Protein AF-A7TC58-F1 (afdb_monomer_lite)

pLDDT: mean 78.24, std 14.12, range [36.81, 96.94]

InterPro domains:
  IPR008380 HAD-superfamily hydrolase, subfamily IG, 5'-nucleotidase [PF05761] (12-153)
  IPR008380 HAD-superfamily hydrolase, subfamily IG, 5'-nucleotidase [PTHR12103] (8-155)
  IPR036412 HAD-like superfamily [SSF56784] (9-175)

Organism: Nematostella vectensis (NCBI:txid45351)

Radius of gyration: 19.57 Å; chains: 1; bounding box: 51×49×50 Å

Sequence (183 aa):
NYEHTVVQDQGIFANNELSLKYINVYGFDYDYTLASYSNTLHFLIYDLAVGNLLSFFGYPKGVEGMKYNPEFAGLLLKIDAFHNIMLGSVYRGLQEVEDEEVFRIYGGTHLAITKLDPYTFLSGPRRTIHHMIDMFSYPEMCLLSNVTERSWNGPYGGGRLAGTIRRHYHQCAQTNLLQSSIS

Structure (mmCIF, N/CA/C/O backbone):
data_AF-A7TC58-F1
#
_entry.id   AF-A7TC58-F1
#
loop_
_atom_site.group_PDB
_atom_site.id
_atom_site.type_symbol
_atom_site.label_atom_id
_atom_site.label_alt_id
_atom_site.label_comp_id
_atom_site.label_asym_id
_atom_site.label_entity_id
_atom_site.label_seq_id
_atom_site.pdbx_PDB_i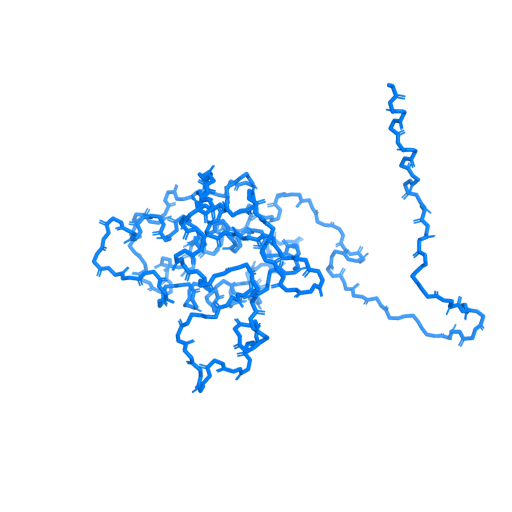ns_code
_atom_site.Cartn_x
_atom_site.Cartn_y
_atom_site.Cartn_z
_atom_site.occupancy
_atom_site.B_iso_or_equiv
_atom_site.auth_seq_id
_atom_site.auth_comp_id
_atom_site.auth_asym_id
_atom_site.auth_atom_id
_atom_site.pdbx_PDB_model_num
ATOM 1 N N . ASN A 1 1 ? -20.545 25.205 -3.325 1.00 36.81 1 ASN A N 1
ATOM 2 C CA . ASN A 1 1 ? -20.078 25.218 -1.924 1.00 36.81 1 ASN A CA 1
ATOM 3 C C . ASN A 1 1 ? -20.494 23.917 -1.270 1.00 36.81 1 ASN A C 1
ATOM 5 O O . ASN A 1 1 ? -21.558 23.860 -0.674 1.00 36.81 1 ASN A O 1
ATOM 9 N N . TYR A 1 2 ? -19.714 22.857 -1.479 1.00 44.88 2 TYR A N 1
ATOM 10 C CA . TYR A 1 2 ? -19.876 21.624 -0.717 1.00 44.88 2 TYR A CA 1
ATOM 11 C C . TYR A 1 2 ? -19.049 21.804 0.549 1.00 44.88 2 TYR A C 1
ATOM 13 O O . TYR A 1 2 ? -17.826 21.908 0.476 1.00 44.88 2 TYR A O 1
ATOM 21 N N . GLU A 1 3 ? -19.724 21.966 1.682 1.00 48.38 3 GLU A N 1
ATOM 22 C CA . GLU A 1 3 ? -19.070 21.935 2.983 1.00 48.38 3 GLU A CA 1
ATOM 23 C C . GLU A 1 3 ? -18.403 20.568 3.139 1.00 48.38 3 GLU A C 1
ATOM 25 O O . GLU A 1 3 ? -19.043 19.528 2.969 1.00 48.38 3 GLU A O 1
ATOM 30 N N . HIS A 1 4 ? -17.093 20.575 3.386 1.00 55.34 4 HIS A N 1
ATOM 31 C CA . HIS A 1 4 ? -16.350 19.362 3.682 1.00 55.34 4 HIS A CA 1
ATOM 32 C C . HIS A 1 4 ? -17.001 18.666 4.881 1.00 55.34 4 HIS A C 1
ATOM 34 O O . HIS A 1 4 ? -17.165 19.255 5.948 1.00 55.34 4 HIS A O 1
ATOM 40 N N . THR A 1 5 ? -17.376 17.408 4.664 1.00 58.06 5 THR A N 1
ATOM 41 C CA . THR A 1 5 ? -17.833 16.445 5.666 1.00 58.06 5 THR A CA 1
ATOM 42 C C . THR A 1 5 ? -17.036 16.568 6.958 1.00 58.06 5 THR A C 1
ATOM 44 O O . THR A 1 5 ? -15.808 16.481 6.946 1.00 58.06 5 THR A O 1
ATOM 47 N N . VAL A 1 6 ? -17.749 16.737 8.070 1.00 60.75 6 VAL A N 1
ATOM 48 C CA . VAL A 1 6 ? -17.196 16.667 9.422 1.00 60.75 6 VAL A CA 1
ATOM 49 C C . VAL A 1 6 ? -16.491 15.320 9.579 1.00 60.75 6 VAL A C 1
ATOM 51 O O . VAL A 1 6 ? -17.140 14.275 9.597 1.00 60.75 6 VAL A O 1
ATOM 54 N N . VAL A 1 7 ? -15.162 15.336 9.676 1.00 66.06 7 VAL A N 1
ATOM 55 C CA . VAL A 1 7 ? -14.385 14.155 10.056 1.00 66.06 7 VAL A CA 1
ATOM 56 C C . VAL A 1 7 ? -14.662 13.910 11.536 1.00 66.06 7 VAL A C 1
ATOM 58 O O . VAL A 1 7 ? -14.178 14.642 12.398 1.00 66.06 7 VAL A O 1
ATOM 61 N N . GLN A 1 8 ? -15.495 12.916 11.840 1.00 74.12 8 GLN A N 1
ATOM 62 C CA . GLN A 1 8 ? -15.614 12.412 13.203 1.00 74.12 8 GLN A CA 1
ATOM 63 C C . GLN A 1 8 ? -14.417 11.511 13.482 1.00 74.12 8 GLN A C 1
ATOM 65 O O . GLN A 1 8 ? -14.429 10.335 13.132 1.00 74.12 8 GLN A O 1
ATOM 70 N N . ASP A 1 9 ? -13.405 12.075 14.136 1.00 81.19 9 ASP A N 1
ATOM 71 C CA . ASP A 1 9 ? -12.165 11.382 14.512 1.00 81.19 9 ASP A CA 1
ATOM 72 C C . ASP A 1 9 ? -12.411 10.106 15.348 1.00 81.19 9 ASP A C 1
ATOM 74 O O . ASP A 1 9 ? -11.623 9.172 15.321 1.00 81.19 9 ASP A O 1
ATOM 78 N N . GLN A 1 10 ? -13.551 10.037 16.043 1.00 86.81 10 GLN A N 1
ATOM 79 C CA . GLN A 1 10 ? -13.975 8.901 16.875 1.00 86.81 10 GLN A CA 1
ATOM 80 C C . GLN A 1 10 ? -15.269 8.237 16.362 1.00 86.81 10 GLN A C 1
ATOM 82 O O . GLN A 1 10 ? -15.994 7.590 17.119 1.00 86.81 10 GLN A O 1
ATOM 87 N N . GLY A 1 11 ? -15.618 8.449 15.090 1.00 87.81 11 GLY A N 1
ATOM 88 C CA . GLY A 1 11 ? -16.812 7.864 14.483 1.00 87.81 11 GLY A CA 1
ATOM 89 C C . GLY A 1 11 ? -16.678 6.348 14.319 1.00 87.81 11 GLY A C 1
ATOM 90 O O . GLY A 1 11 ? -15.707 5.866 13.743 1.00 87.81 11 GLY A O 1
ATOM 91 N N . ILE A 1 12 ? -17.673 5.591 14.791 1.00 88.44 12 ILE A N 1
ATOM 92 C CA . ILE A 1 12 ? -17.780 4.146 14.546 1.00 88.44 12 ILE A CA 1
ATOM 93 C C . ILE A 1 12 ? -18.820 3.929 13.446 1.00 88.44 12 ILE A C 1
ATOM 95 O O . ILE A 1 12 ? -19.994 4.253 13.622 1.00 88.44 12 ILE A O 1
ATOM 99 N N . PHE A 1 13 ? -18.390 3.364 12.317 1.00 89.88 13 PHE A N 1
ATOM 100 C CA . PHE A 1 13 ? -19.238 3.119 11.150 1.00 89.88 13 PHE A CA 1
ATOM 101 C C . PHE A 1 13 ? -19.601 1.634 11.052 1.00 89.88 13 PHE A C 1
ATOM 103 O O . PHE A 1 13 ? -18.728 0.768 11.105 1.00 89.88 13 PHE A O 1
ATOM 110 N N . ALA A 1 14 ? -20.893 1.335 10.903 1.00 90.81 14 ALA A N 1
ATOM 111 C CA . ALA A 1 14 ? -21.400 -0.030 10.805 1.00 90.81 14 ALA A CA 1
ATOM 112 C C . ALA A 1 14 ? -21.853 -0.339 9.374 1.00 90.81 14 ALA A C 1
ATOM 114 O O . ALA A 1 14 ? -22.723 0.340 8.836 1.00 90.81 14 ALA A O 1
ATOM 115 N N . ASN A 1 15 ? -21.292 -1.396 8.783 1.00 90.50 15 ASN A N 1
ATOM 116 C CA . ASN A 1 15 ? -21.757 -1.921 7.494 1.00 90.50 15 ASN A CA 1
ATOM 117 C C . ASN A 1 15 ? -22.949 -2.876 7.660 1.00 90.50 15 ASN A C 1
ATOM 119 O O . ASN A 1 15 ? -23.834 -2.911 6.814 1.00 90.50 15 ASN A O 1
ATOM 123 N N . ASN A 1 16 ? -22.967 -3.643 8.754 1.00 92.88 16 ASN A N 1
ATOM 124 C CA . ASN A 1 16 ? -24.014 -4.603 9.104 1.00 92.88 16 ASN A CA 1
ATOM 125 C C . ASN A 1 16 ? -24.482 -4.357 10.544 1.00 92.88 16 ASN A C 1
ATOM 127 O O . ASN A 1 16 ? -23.735 -3.805 11.355 1.00 92.88 16 ASN A O 1
ATOM 131 N N . GLU A 1 17 ? -25.691 -4.809 10.880 1.00 93.56 17 GLU A N 1
ATOM 132 C CA . GLU A 1 17 ? -26.180 -4.785 12.260 1.00 93.56 17 GLU A CA 1
ATOM 133 C C . GLU A 1 17 ? -25.361 -5.747 13.136 1.00 93.56 17 GLU A C 1
ATOM 135 O O . GLU A 1 17 ? -25.230 -6.934 12.832 1.00 93.56 17 GLU A O 1
ATOM 140 N N . LEU A 1 18 ? -24.807 -5.231 14.236 1.00 91.75 18 LEU A N 1
ATOM 141 C CA . LEU A 1 18 ? -24.025 -5.999 15.202 1.00 91.75 18 LEU A CA 1
ATOM 142 C C . LEU A 1 18 ? -24.365 -5.543 16.622 1.00 91.75 18 LEU A C 1
ATOM 144 O O . LEU A 1 18 ? -24.251 -4.364 16.951 1.00 91.75 18 LEU A O 1
ATOM 148 N N . SER A 1 19 ? -24.734 -6.485 17.492 1.00 95.00 19 SER A N 1
ATOM 149 C CA . SER A 1 19 ? -24.993 -6.199 18.905 1.00 95.00 19 SER A CA 1
ATOM 150 C C . SER A 1 19 ? -23.823 -6.649 19.778 1.00 95.00 19 SER A C 1
ATOM 152 O O . SER A 1 19 ? -23.653 -7.840 20.044 1.00 95.00 19 SER A O 1
ATOM 154 N N . LEU A 1 20 ? -23.050 -5.682 20.287 1.00 94.94 20 LEU A N 1
ATOM 155 C CA . LEU A 1 20 ? -21.905 -5.938 21.177 1.00 94.94 20 LEU A CA 1
ATOM 156 C C . LEU A 1 20 ? -22.302 -6.622 22.497 1.00 94.94 20 LEU A C 1
ATOM 158 O O . LEU A 1 20 ? -21.469 -7.249 23.142 1.00 94.94 20 LEU A O 1
ATOM 162 N N . LYS A 1 21 ? -23.587 -6.561 22.881 1.00 96.75 21 LYS A N 1
ATOM 163 C CA . LYS A 1 21 ? -24.131 -7.226 24.076 1.00 96.75 21 LYS A CA 1
ATOM 164 C C . LYS A 1 21 ? -23.848 -8.732 24.097 1.00 96.75 21 LYS A C 1
ATOM 166 O O . LYS A 1 21 ? -23.700 -9.302 25.174 1.00 96.75 21 LYS A O 1
ATOM 171 N N . TYR A 1 22 ? -23.815 -9.372 22.928 1.00 96.38 22 TYR A N 1
ATOM 172 C CA . TYR A 1 22 ? -23.636 -10.820 22.801 1.00 96.38 22 TYR A CA 1
ATOM 173 C C . TYR A 1 22 ? -22.185 -11.226 22.495 1.00 96.38 22 TYR A C 1
ATOM 175 O O . TYR A 1 22 ? -21.932 -12.391 22.205 1.00 96.38 22 TYR A O 1
ATOM 183 N N . ILE A 1 23 ? -21.232 -10.287 22.556 1.00 95.75 23 ILE A N 1
ATOM 184 C CA . ILE A 1 23 ? -19.812 -10.543 22.294 1.00 95.75 23 ILE A CA 1
ATOM 185 C C . ILE A 1 23 ? -19.052 -10.594 23.621 1.00 95.75 23 ILE A C 1
ATOM 187 O O . ILE A 1 23 ? -18.963 -9.601 24.342 1.00 95.75 23 ILE A O 1
ATOM 191 N N . ASN A 1 24 ? -18.487 -11.760 23.941 1.00 96.88 24 ASN A N 1
ATOM 192 C CA . ASN A 1 24 ? -17.738 -11.983 25.183 1.00 96.88 24 ASN A CA 1
ATOM 193 C C . ASN A 1 24 ? -16.217 -11.891 25.019 1.00 96.88 24 ASN A C 1
ATOM 195 O O . ASN A 1 24 ? -15.512 -11.715 26.009 1.00 96.88 24 ASN A O 1
ATOM 199 N N . VAL A 1 25 ? -15.710 -12.039 23.796 1.00 96.94 25 VAL A N 1
ATOM 200 C CA . VAL A 1 25 ? -14.275 -12.074 23.503 1.00 96.94 25 VAL A CA 1
ATOM 201 C C . VAL A 1 25 ? -13.985 -11.128 22.348 1.00 96.94 25 VAL A C 1
ATOM 203 O O . VAL A 1 25 ? -14.659 -11.181 21.322 1.00 96.94 25 VAL A O 1
ATOM 206 N N . TYR A 1 26 ? -12.963 -10.294 22.526 1.00 95.19 26 TYR A N 1
ATOM 207 C CA . TYR A 1 26 ? -12.483 -9.345 21.529 1.00 95.19 26 TYR A CA 1
ATOM 208 C C . TYR A 1 26 ? -11.057 -9.733 21.148 1.00 95.19 26 TYR A C 1
ATOM 210 O O . TYR A 1 26 ? -10.161 -9.721 21.991 1.00 95.19 26 TYR A O 1
ATOM 218 N N . GLY A 1 27 ? -10.868 -10.129 19.892 1.00 95.31 27 GLY A N 1
ATOM 219 C CA . GLY A 1 27 ? -9.548 -10.336 19.308 1.00 95.31 27 GLY A CA 1
ATOM 220 C C . GLY A 1 27 ? -9.117 -9.076 18.570 1.00 95.31 27 GLY A C 1
ATOM 221 O O . GLY A 1 27 ? -9.909 -8.520 17.811 1.00 95.31 27 GLY A O 1
ATOM 222 N N . PHE A 1 28 ? -7.878 -8.650 18.787 1.00 92.56 28 PHE A N 1
ATOM 223 C CA . PHE A 1 28 ? -7.267 -7.539 18.067 1.00 92.56 28 PHE A CA 1
ATOM 224 C C . PHE A 1 28 ? -6.052 -8.056 17.310 1.00 92.56 28 PHE A C 1
ATOM 226 O O . PHE A 1 28 ? -5.270 -8.834 17.861 1.00 92.56 28 PHE A O 1
ATOM 233 N N . ASP A 1 29 ? -5.899 -7.614 16.065 1.00 91.19 29 ASP A N 1
ATOM 234 C CA . ASP A 1 29 ? -4.601 -7.679 15.405 1.00 91.19 29 ASP A CA 1
ATOM 235 C C . ASP A 1 29 ? -3.621 -6.728 16.115 1.00 91.19 29 ASP A C 1
ATOM 237 O O . ASP A 1 29 ? -4.038 -5.809 16.827 1.00 91.19 29 ASP A O 1
ATOM 241 N N . TYR A 1 30 ? -2.320 -6.953 15.966 1.00 88.38 30 TYR A N 1
ATOM 242 C CA . TYR A 1 30 ? -1.314 -6.123 16.619 1.00 88.38 30 TYR A CA 1
ATOM 243 C C . TYR A 1 30 ? -0.918 -4.938 15.735 1.00 88.38 30 TYR A C 1
ATOM 245 O O . TYR A 1 30 ? -1.166 -3.784 16.099 1.00 88.38 30 TYR A O 1
ATOM 253 N N . ASP A 1 31 ? -0.358 -5.218 14.559 1.00 85.62 31 ASP A N 1
ATOM 254 C CA . ASP A 1 31 ? 0.209 -4.214 13.661 1.00 85.62 31 ASP A CA 1
ATOM 255 C C . ASP A 1 31 ? -0.885 -3.338 13.039 1.00 85.62 31 ASP A C 1
ATOM 257 O O . ASP A 1 31 ? -1.881 -3.831 12.518 1.00 85.62 31 ASP A O 1
ATOM 261 N N . TYR A 1 32 ? -0.724 -2.016 13.116 1.00 84.19 32 TYR A N 1
ATOM 262 C CA . TYR A 1 32 ? -1.687 -1.013 12.635 1.00 84.19 32 TYR A CA 1
ATOM 263 C C . TYR A 1 32 ? -3.111 -1.105 13.220 1.00 84.19 32 TYR A C 1
ATOM 265 O O . TYR A 1 32 ? -3.986 -0.348 12.805 1.00 84.19 32 TYR A O 1
ATOM 273 N N . THR A 1 33 ? -3.337 -1.966 14.219 1.00 88.69 33 THR A N 1
ATOM 274 C CA . THR A 1 33 ? -4.579 -2.027 15.008 1.00 88.69 33 THR A CA 1
ATOM 275 C C . THR A 1 33 ? -4.330 -1.582 16.448 1.00 88.69 33 THR A C 1
ATOM 277 O O . THR A 1 33 ? -4.949 -0.625 16.907 1.00 88.69 33 THR A O 1
ATOM 280 N N . LEU A 1 34 ? -3.403 -2.228 17.164 1.00 90.56 34 LEU A N 1
ATOM 281 C CA . LEU A 1 34 ? -2.982 -1.803 18.505 1.00 90.56 34 LEU A CA 1
ATOM 282 C C . LEU A 1 34 ? -1.708 -0.955 18.453 1.00 90.56 34 LEU A C 1
ATOM 284 O O . LEU A 1 34 ? -1.604 0.060 19.141 1.00 90.56 34 LEU A O 1
ATOM 288 N N . ALA A 1 35 ? -0.746 -1.359 17.624 1.00 88.50 35 ALA A N 1
ATOM 289 C CA . ALA A 1 35 ? 0.501 -0.644 17.406 1.00 88.50 35 ALA A CA 1
ATOM 290 C C . ALA A 1 35 ? 0.383 0.245 16.163 1.00 88.50 35 ALA A C 1
ATOM 292 O O . ALA A 1 35 ? 0.337 -0.239 15.035 1.00 88.50 35 ALA A O 1
ATOM 293 N N . SER A 1 36 ? 0.340 1.561 16.367 1.00 86.75 36 SER A N 1
ATOM 294 C CA . SER A 1 36 ? 0.401 2.529 15.269 1.00 86.75 36 SER A CA 1
ATOM 295 C C . SER A 1 36 ? 1.849 2.896 14.970 1.00 86.75 36 SER A C 1
ATOM 297 O O . SER A 1 36 ? 2.585 3.318 15.862 1.00 86.75 36 SER A O 1
ATOM 299 N N . TYR A 1 37 ? 2.247 2.774 13.707 1.00 86.88 37 TYR A N 1
ATOM 300 C CA . TYR A 1 37 ? 3.591 3.115 13.254 1.00 86.88 37 TYR A CA 1
ATOM 301 C C . TYR A 1 37 ? 3.622 4.482 12.579 1.00 86.88 37 TYR A C 1
ATOM 303 O O . TYR A 1 37 ? 2.696 4.869 11.867 1.00 86.88 37 TYR A O 1
ATOM 311 N N . SER A 1 38 ? 4.718 5.213 12.765 1.00 88.75 38 SER A N 1
ATOM 312 C CA . SER A 1 38 ? 4.978 6.435 12.009 1.00 88.75 38 SER A CA 1
ATOM 313 C C . SER A 1 38 ? 5.339 6.121 10.557 1.00 88.75 38 SER A C 1
ATOM 315 O O . SER A 1 38 ? 5.869 5.057 10.235 1.00 88.75 38 SER A O 1
ATOM 317 N N . ASN A 1 39 ? 5.167 7.113 9.680 1.00 84.88 39 ASN A N 1
ATOM 318 C CA . ASN A 1 39 ? 5.530 7.013 8.261 1.00 84.88 39 ASN A CA 1
ATOM 319 C C . ASN A 1 39 ? 7.002 6.625 8.023 1.00 84.88 39 ASN A C 1
ATOM 321 O O . ASN A 1 39 ? 7.336 6.110 6.961 1.00 84.88 39 ASN A O 1
ATOM 325 N N . THR A 1 40 ? 7.885 6.840 9.004 1.00 89.56 40 THR A N 1
ATOM 326 C CA . THR A 1 40 ? 9.298 6.434 8.956 1.00 89.56 40 THR A CA 1
ATOM 327 C C . THR A 1 40 ? 9.487 4.924 8.826 1.00 89.56 40 THR A C 1
ATOM 329 O O . THR A 1 40 ? 10.485 4.499 8.246 1.00 89.56 40 THR A O 1
ATOM 332 N N . LEU A 1 41 ? 8.534 4.111 9.299 1.00 89.00 41 LEU A N 1
ATOM 333 C CA . LEU A 1 41 ? 8.602 2.658 9.161 1.00 89.00 41 LEU A CA 1
ATOM 334 C C . LEU A 1 41 ? 8.638 2.237 7.686 1.00 89.00 41 LEU A C 1
ATOM 336 O O . LEU A 1 41 ? 9.414 1.363 7.311 1.00 89.00 41 LEU A O 1
ATOM 340 N N . HIS A 1 42 ? 7.862 2.899 6.827 1.00 89.56 42 HIS A N 1
ATOM 341 C CA . HIS A 1 42 ? 7.844 2.603 5.395 1.00 89.56 42 HIS A CA 1
ATOM 342 C C . HIS A 1 42 ? 9.215 2.833 4.740 1.00 89.56 42 HIS A C 1
ATOM 344 O O . HIS A 1 42 ? 9.650 2.018 3.927 1.00 89.56 42 HIS A O 1
ATOM 350 N N . PHE A 1 43 ? 9.931 3.890 5.142 1.00 91.50 43 PHE A N 1
ATOM 351 C CA . PHE A 1 43 ? 11.300 4.150 4.681 1.00 91.50 43 PHE A CA 1
ATOM 352 C C . PHE A 1 43 ? 12.273 3.068 5.160 1.00 91.50 43 PHE A C 1
ATOM 354 O O . PHE A 1 43 ? 13.065 2.567 4.366 1.00 91.50 43 PHE A O 1
ATOM 361 N N . LEU A 1 44 ? 12.178 2.668 6.432 1.00 90.31 44 LEU A N 1
ATOM 362 C CA . LEU A 1 44 ? 13.020 1.615 7.000 1.00 90.31 44 LEU A CA 1
ATOM 363 C C . LEU A 1 44 ? 12.814 0.276 6.280 1.00 90.31 44 LEU A C 1
ATOM 365 O O . LEU A 1 44 ? 13.786 -0.355 5.870 1.00 90.31 44 LEU A O 1
ATOM 369 N N . ILE A 1 45 ? 11.559 -0.147 6.095 1.00 89.25 45 ILE A N 1
ATOM 370 C CA . ILE A 1 45 ? 11.238 -1.395 5.390 1.00 89.25 45 ILE A CA 1
ATOM 371 C C . ILE A 1 45 ? 11.804 -1.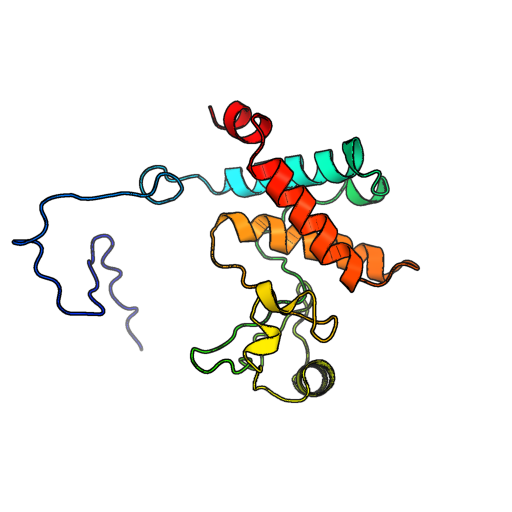362 3.968 1.00 89.25 45 ILE A C 1
ATOM 373 O O . ILE A 1 45 ? 12.394 -2.343 3.515 1.00 89.25 45 ILE A O 1
ATOM 377 N N . TYR A 1 46 ? 11.652 -0.232 3.275 1.00 90.44 46 TYR A N 1
ATOM 378 C CA . TYR A 1 46 ? 12.177 -0.061 1.927 1.00 90.44 46 TYR A CA 1
ATOM 379 C C . TYR A 1 46 ? 13.701 -0.222 1.871 1.00 90.44 46 TYR A C 1
ATOM 381 O O . TYR A 1 46 ? 14.209 -0.999 1.061 1.00 90.44 46 TYR A O 1
ATOM 389 N N . ASP A 1 47 ? 14.431 0.487 2.735 1.00 90.75 47 ASP A N 1
ATOM 390 C CA . ASP A 1 47 ? 15.896 0.459 2.761 1.00 90.75 47 ASP A CA 1
ATOM 391 C C . ASP A 1 47 ? 16.419 -0.943 3.126 1.00 90.75 47 ASP A C 1
ATOM 393 O O . ASP A 1 47 ? 17.345 -1.448 2.483 1.00 90.75 47 ASP A O 1
ATOM 397 N N . LEU A 1 48 ? 15.778 -1.624 4.086 1.00 89.44 48 LEU A N 1
ATOM 398 C CA . LEU A 1 48 ? 16.089 -3.016 4.428 1.00 89.44 48 LEU A CA 1
ATOM 399 C C . LEU A 1 48 ? 15.827 -3.966 3.253 1.00 89.44 48 LEU A C 1
ATOM 401 O O . LEU A 1 48 ? 16.646 -4.842 2.967 1.00 89.44 48 LEU A O 1
ATOM 405 N N . ALA A 1 49 ? 14.714 -3.786 2.538 1.00 88.44 49 ALA A N 1
ATOM 406 C CA . ALA A 1 49 ? 14.395 -4.595 1.370 1.00 88.44 49 ALA A CA 1
ATOM 407 C C . ALA A 1 49 ? 15.424 -4.399 0.244 1.00 88.44 49 ALA A C 1
ATOM 409 O O . ALA A 1 49 ? 15.896 -5.384 -0.325 1.00 88.44 49 ALA A O 1
ATOM 410 N N . VAL A 1 50 ? 15.839 -3.157 -0.038 1.00 88.94 50 VAL A N 1
ATOM 411 C CA . VAL A 1 50 ? 16.925 -2.858 -0.991 1.00 88.94 50 VAL A CA 1
ATOM 412 C C . VAL A 1 50 ? 18.231 -3.531 -0.563 1.00 88.94 50 VAL A C 1
ATOM 414 O O . VAL A 1 50 ? 18.860 -4.219 -1.372 1.00 88.94 50 VAL A O 1
ATOM 417 N N . GLY A 1 51 ? 18.616 -3.395 0.710 1.00 88.06 51 GLY A N 1
ATOM 418 C CA . GLY A 1 51 ? 19.819 -4.022 1.260 1.00 88.06 51 GLY A CA 1
ATOM 419 C C . GLY A 1 51 ? 19.816 -5.545 1.109 1.00 88.06 51 GLY A C 1
ATOM 420 O O . GLY A 1 51 ? 20.829 -6.137 0.724 1.00 88.06 51 GLY A O 1
ATOM 421 N N . ASN A 1 52 ? 18.662 -6.181 1.318 1.00 85.81 52 ASN A N 1
ATOM 422 C CA . ASN A 1 52 ? 18.516 -7.625 1.174 1.00 85.81 52 ASN A CA 1
ATOM 423 C C . ASN A 1 52 ? 18.529 -8.080 -0.293 1.00 85.81 52 ASN A C 1
ATOM 425 O O . ASN A 1 52 ? 19.154 -9.099 -0.597 1.00 85.81 52 ASN A O 1
ATOM 429 N N . LEU A 1 53 ? 17.925 -7.319 -1.217 1.00 83.69 53 LEU A N 1
ATOM 430 C CA . LEU A 1 53 ? 18.025 -7.585 -2.661 1.00 83.69 53 LEU A CA 1
ATOM 431 C C . LEU A 1 53 ? 19.484 -7.611 -3.141 1.00 83.69 53 LEU A C 1
ATOM 433 O O . LEU A 1 53 ? 19.857 -8.485 -3.927 1.00 83.69 53 LEU A O 1
ATOM 437 N N . LEU A 1 54 ? 20.312 -6.689 -2.648 1.00 85.44 54 LEU A N 1
ATOM 438 C CA . LEU A 1 54 ? 21.739 -6.631 -2.973 1.00 85.44 54 LEU A CA 1
ATOM 439 C C . LEU A 1 54 ? 22.525 -7.768 -2.307 1.00 85.44 54 LEU A C 1
ATOM 441 O O . LEU A 1 54 ? 23.271 -8.477 -2.980 1.00 85.44 54 LEU A O 1
ATOM 445 N N . SER A 1 55 ? 22.343 -7.949 -0.997 1.00 84.44 55 SER A N 1
ATOM 446 C CA . SER A 1 55 ? 23.203 -8.815 -0.179 1.00 84.44 55 SER A CA 1
ATOM 447 C C . SER A 1 55 ? 22.915 -10.303 -0.363 1.00 84.44 55 SER A C 1
ATOM 449 O O . SER A 1 55 ? 23.846 -11.103 -0.422 1.00 84.44 55 SER A O 1
ATOM 451 N N . PHE A 1 56 ? 21.639 -10.687 -0.465 1.00 81.69 56 PHE A N 1
ATOM 452 C CA . PHE A 1 56 ? 21.233 -12.097 -0.498 1.00 81.69 56 PHE A CA 1
ATOM 453 C C . PHE A 1 56 ? 20.843 -12.584 -1.891 1.00 81.69 56 PHE A C 1
ATOM 455 O O . PHE A 1 56 ? 20.953 -13.775 -2.176 1.00 81.69 56 PHE A O 1
ATOM 462 N N . PHE A 1 57 ? 20.395 -11.680 -2.765 1.00 78.50 57 PHE A N 1
ATOM 463 C CA . PHE A 1 57 ? 19.812 -12.054 -4.055 1.00 78.50 57 PHE A CA 1
ATOM 464 C C . PHE A 1 57 ? 20.616 -11.573 -5.266 1.00 78.50 57 PHE A C 1
ATOM 466 O O . PHE A 1 57 ? 20.216 -11.835 -6.399 1.00 78.50 57 PHE A O 1
ATOM 473 N N . GLY A 1 58 ? 21.753 -10.905 -5.042 1.00 79.44 58 GLY A N 1
ATOM 474 C CA . GLY A 1 58 ? 22.706 -10.547 -6.093 1.00 79.44 58 GLY A CA 1
ATOM 475 C C . GLY A 1 58 ? 22.164 -9.554 -7.121 1.00 79.44 58 GLY A C 1
ATOM 476 O O . GLY A 1 58 ? 22.616 -9.557 -8.268 1.00 79.44 58 GLY A O 1
ATOM 477 N N . TYR A 1 59 ? 21.185 -8.721 -6.745 1.00 80.25 59 TYR A N 1
ATOM 478 C CA . TYR A 1 59 ? 20.694 -7.668 -7.634 1.00 80.25 59 TYR A CA 1
ATOM 479 C C . TYR A 1 59 ? 21.831 -6.678 -7.964 1.00 80.25 59 TYR A C 1
ATOM 481 O O . TYR A 1 59 ? 22.718 -6.457 -7.136 1.00 80.25 59 TYR A O 1
ATOM 489 N N . PRO A 1 60 ? 21.843 -6.064 -9.164 1.00 80.75 60 PRO A N 1
ATOM 490 C CA . PRO A 1 60 ? 22.901 -5.135 -9.551 1.00 80.75 60 PRO A CA 1
ATOM 491 C C . PRO A 1 60 ? 23.025 -3.953 -8.583 1.00 80.75 60 PRO A C 1
ATOM 493 O O . PRO A 1 60 ? 22.016 -3.411 -8.133 1.00 80.75 60 PRO A O 1
ATOM 496 N N . LYS A 1 61 ? 24.253 -3.453 -8.375 1.00 76.06 61 LYS A N 1
ATOM 497 C CA . LYS A 1 61 ? 24.520 -2.259 -7.544 1.00 76.06 61 LYS A CA 1
ATOM 498 C C . LYS A 1 61 ? 23.714 -1.018 -7.945 1.00 76.06 61 LYS A C 1
ATOM 500 O O . LYS A 1 61 ? 23.491 -0.143 -7.123 1.00 76.06 61 LYS A O 1
ATOM 505 N N . GLY A 1 62 ? 23.210 -0.954 -9.180 1.00 75.31 62 GLY A N 1
ATOM 506 C CA . GLY A 1 62 ? 22.304 0.111 -9.624 1.00 75.31 62 GLY A CA 1
ATOM 507 C C . GLY A 1 62 ? 21.010 0.251 -8.799 1.00 75.31 62 GLY A C 1
ATOM 508 O O . GLY A 1 62 ? 20.335 1.272 -8.925 1.00 75.31 62 GLY A O 1
ATOM 509 N N . VAL A 1 63 ? 20.672 -0.739 -7.962 1.00 78.75 63 VAL A N 1
ATOM 510 C CA . VAL A 1 63 ? 19.531 -0.725 -7.028 1.00 78.75 63 VAL A CA 1
ATOM 511 C C . VAL A 1 63 ? 19.855 -0.004 -5.706 1.00 78.75 63 VAL A C 1
ATOM 513 O O . VAL A 1 63 ? 18.952 0.538 -5.082 1.00 78.75 63 VAL A O 1
ATOM 516 N N . GLU A 1 64 ? 21.129 0.099 -5.314 1.00 80.94 64 GLU A N 1
ATOM 517 C CA . GLU A 1 64 ? 21.587 0.668 -4.028 1.00 80.94 64 GLU A CA 1
ATOM 518 C C . GLU A 1 64 ? 21.199 2.142 -3.825 1.00 80.94 64 GLU A C 1
ATOM 520 O O . GLU A 1 64 ? 20.946 2.581 -2.708 1.00 80.94 64 GLU A O 1
ATOM 525 N N . GLY A 1 65 ? 21.092 2.910 -4.912 1.00 82.44 65 GLY A N 1
ATOM 526 C CA . GLY A 1 65 ? 20.690 4.320 -4.872 1.00 82.44 65 GLY A CA 1
ATOM 527 C C . GLY A 1 65 ? 19.178 4.559 -4.892 1.00 82.44 65 GLY A C 1
ATOM 528 O O . GLY A 1 65 ? 18.751 5.707 -4.999 1.00 82.44 65 GLY A O 1
ATOM 529 N N . MET A 1 66 ? 18.353 3.509 -4.875 1.00 86.38 66 MET A N 1
ATOM 530 C CA . MET A 1 66 ? 16.902 3.672 -4.835 1.00 86.38 66 MET A CA 1
ATOM 531 C C . MET A 1 66 ? 16.447 4.234 -3.493 1.00 86.38 66 MET A C 1
ATOM 533 O O . MET A 1 66 ? 16.972 3.870 -2.444 1.00 86.38 66 MET A O 1
ATOM 537 N N . LYS A 1 67 ? 15.426 5.088 -3.534 1.00 88.56 67 LYS A N 1
ATOM 538 C CA . LYS A 1 67 ? 14.798 5.647 -2.341 1.00 88.56 67 LYS A CA 1
ATOM 539 C C . LYS A 1 67 ? 13.303 5.420 -2.382 1.00 88.56 67 LYS A C 1
ATOM 541 O O . LYS A 1 67 ? 12.697 5.457 -3.454 1.00 88.56 67 LYS A O 1
ATOM 546 N N . TYR A 1 68 ? 12.739 5.194 -1.202 1.00 89.06 68 TYR A N 1
ATOM 547 C CA . TYR A 1 68 ? 11.301 5.174 -1.036 1.00 89.06 68 TYR A CA 1
ATOM 548 C C . TYR A 1 68 ? 10.737 6.550 -1.386 1.00 89.06 68 TYR A C 1
ATOM 550 O O . TYR A 1 68 ? 11.162 7.561 -0.825 1.00 89.06 68 TYR A O 1
ATOM 558 N N . ASN A 1 69 ? 9.785 6.574 -2.313 1.00 87.19 69 ASN A N 1
ATOM 559 C CA . ASN A 1 69 ? 8.990 7.750 -2.615 1.00 87.19 69 ASN A CA 1
ATOM 560 C C . ASN A 1 69 ? 7.511 7.370 -2.439 1.00 87.19 69 ASN A C 1
ATOM 562 O O . ASN A 1 69 ? 7.019 6.566 -3.232 1.00 87.19 69 ASN A O 1
ATOM 566 N N . PRO A 1 70 ? 6.808 7.920 -1.432 1.00 83.50 70 PRO A N 1
ATOM 567 C CA . PRO A 1 70 ? 5.407 7.587 -1.174 1.00 83.50 70 PRO A CA 1
ATOM 568 C C . PRO A 1 70 ? 4.467 7.997 -2.317 1.00 83.50 70 PRO A C 1
ATOM 570 O O . PRO A 1 70 ? 3.400 7.409 -2.455 1.00 83.50 70 PRO A O 1
ATOM 573 N N . GLU A 1 71 ? 4.879 8.945 -3.162 1.00 78.12 71 GLU A N 1
ATOM 574 C CA . GLU A 1 71 ? 4.112 9.378 -4.334 1.00 78.12 71 GLU A CA 1
ATOM 575 C C . GLU A 1 71 ? 4.320 8.452 -5.542 1.00 78.12 71 GLU A C 1
ATOM 577 O O . GLU A 1 71 ? 3.564 8.509 -6.506 1.00 78.12 71 GLU A O 1
ATOM 582 N N . PHE A 1 72 ? 5.356 7.604 -5.521 1.00 72.25 72 PHE A N 1
ATOM 583 C CA . PHE A 1 72 ? 5.753 6.774 -6.655 1.00 72.25 72 PHE A CA 1
ATOM 584 C C . PHE A 1 72 ? 5.286 5.332 -6.491 1.00 72.25 72 PHE A C 1
ATOM 586 O O . PHE A 1 72 ? 5.751 4.607 -5.607 1.00 72.25 72 PHE A O 1
ATOM 593 N N . ALA A 1 73 ? 4.447 4.875 -7.415 1.00 63.88 73 ALA A N 1
ATOM 594 C CA . ALA A 1 73 ? 4.016 3.489 -7.477 1.00 63.88 73 ALA A CA 1
ATOM 595 C C . ALA A 1 73 ? 3.889 3.014 -8.930 1.00 63.88 73 ALA A C 1
ATOM 597 O O . ALA A 1 73 ? 3.773 3.819 -9.833 1.00 63.88 73 ALA A O 1
ATOM 598 N N . GLY A 1 74 ? 4.006 1.714 -9.176 1.00 69.62 74 GLY A N 1
ATOM 599 C CA . GLY A 1 74 ? 4.408 1.143 -10.471 1.00 69.62 74 GLY A CA 1
ATOM 600 C C . GLY A 1 74 ? 3.264 1.010 -11.437 1.00 69.62 74 GLY A C 1
ATOM 601 O O . GLY A 1 74 ? 2.508 1.954 -11.590 1.00 69.62 74 GLY A O 1
ATOM 602 N N . LEU A 1 75 ? 3.135 -0.152 -12.095 1.00 73.81 75 LEU A N 1
ATOM 603 C CA . LEU A 1 75 ? 1.893 -0.460 -12.802 1.00 73.81 75 LEU A CA 1
ATOM 604 C C . LEU A 1 75 ? 0.792 -0.762 -11.777 1.00 73.81 75 LEU A C 1
ATOM 606 O O . LEU A 1 75 ? 0.614 -1.919 -11.393 1.00 73.81 75 LEU A O 1
ATOM 610 N N . LEU A 1 76 ? 0.112 0.276 -11.301 1.00 82.00 76 LEU A N 1
ATOM 611 C CA . LEU A 1 76 ? -1.021 0.168 -10.388 1.00 82.00 76 LEU A CA 1
ATOM 612 C C . LEU A 1 76 ? -2.309 0.510 -11.113 1.00 82.00 76 LEU A C 1
ATOM 614 O O . LEU A 1 76 ? -2.322 1.327 -12.024 1.00 82.00 76 LEU A O 1
ATOM 618 N N . LEU A 1 77 ? -3.395 -0.110 -10.675 1.00 87.81 77 LEU A N 1
ATOM 619 C CA . LEU A 1 77 ? -4.741 0.213 -11.112 1.00 87.81 77 LEU A CA 1
ATOM 620 C C . LEU A 1 77 ? -5.689 0.113 -9.923 1.00 87.81 77 LEU A C 1
ATOM 622 O O . LEU A 1 77 ? -5.501 -0.738 -9.049 1.00 87.81 77 LEU A O 1
ATOM 626 N N . LYS A 1 78 ? -6.725 0.949 -9.898 1.00 89.31 78 LYS A N 1
ATOM 627 C CA . LYS A 1 78 ? -7.844 0.751 -8.977 1.00 89.31 78 LYS A CA 1
ATOM 628 C C . LYS A 1 78 ? -8.897 -0.113 -9.652 1.00 89.31 78 LYS A C 1
ATOM 630 O O . LYS A 1 78 ? -9.197 0.058 -10.835 1.00 89.31 78 LYS A O 1
ATOM 635 N N . ILE A 1 79 ? -9.453 -1.035 -8.878 1.00 90.38 79 ILE A N 1
ATOM 636 C CA . ILE A 1 79 ? -10.576 -1.872 -9.289 1.00 90.38 79 ILE A CA 1
ATOM 637 C C . ILE A 1 79 ? -11.787 -1.548 -8.423 1.00 90.38 79 ILE A C 1
ATOM 639 O O . ILE A 1 79 ? -11.644 -1.262 -7.233 1.00 90.38 79 ILE A O 1
ATOM 643 N N . ASP A 1 80 ? -12.971 -1.574 -9.022 1.00 89.50 80 ASP A N 1
ATOM 644 C CA . ASP A 1 80 ? -14.222 -1.476 -8.279 1.00 89.50 80 ASP A CA 1
ATOM 645 C C . ASP A 1 80 ? -14.618 -2.826 -7.644 1.00 89.50 80 ASP A C 1
ATOM 647 O O . ASP A 1 80 ? -13.974 -3.862 -7.842 1.00 89.50 80 ASP A O 1
ATOM 651 N N . ALA A 1 81 ? -15.719 -2.822 -6.888 1.00 88.12 81 ALA A N 1
ATOM 652 C CA . ALA A 1 81 ? -16.266 -4.023 -6.252 1.00 88.12 81 ALA A CA 1
ATOM 653 C C . ALA A 1 81 ? -16.765 -5.093 -7.250 1.00 88.12 81 ALA A C 1
ATOM 655 O O . ALA A 1 81 ? -17.040 -6.222 -6.849 1.00 88.12 81 ALA A O 1
ATOM 656 N N . PHE A 1 82 ? -16.882 -4.758 -8.538 1.00 89.50 82 PHE A N 1
ATOM 657 C CA . PHE A 1 82 ? -17.299 -5.647 -9.624 1.00 89.50 82 PHE A CA 1
ATOM 658 C C . PHE A 1 82 ? -16.121 -6.078 -10.515 1.00 89.50 82 PHE A C 1
ATOM 660 O O . PHE A 1 82 ? -16.336 -6.663 -11.579 1.00 89.50 82 PHE A O 1
ATOM 667 N N . HIS A 1 83 ? -14.883 -5.827 -10.072 1.00 89.12 83 HIS A N 1
ATOM 668 C CA . HIS A 1 83 ? -13.638 -6.141 -10.775 1.00 89.12 83 HIS A CA 1
ATOM 669 C C . HIS A 1 83 ? -13.435 -5.376 -12.090 1.00 89.12 83 HIS A C 1
ATOM 671 O O . HIS A 1 83 ? -12.731 -5.853 -12.983 1.00 89.12 83 HIS A O 1
ATOM 677 N N . ASN A 1 84 ? -14.022 -4.190 -12.229 1.00 92.06 84 ASN A N 1
ATOM 678 C CA . ASN A 1 84 ? -13.721 -3.307 -13.347 1.00 92.06 84 ASN A CA 1
ATOM 679 C C . ASN A 1 84 ? -12.561 -2.382 -12.996 1.00 92.06 84 ASN A C 1
ATOM 681 O O . ASN A 1 84 ? -12.529 -1.784 -11.921 1.00 92.06 84 ASN A O 1
ATOM 685 N N . ILE A 1 85 ? -11.629 -2.236 -13.933 1.00 92.38 85 ILE A N 1
ATOM 686 C CA . ILE A 1 85 ? -10.589 -1.214 -13.896 1.00 92.38 85 ILE A CA 1
ATOM 687 C C . ILE A 1 85 ? -11.262 0.156 -13.944 1.00 92.38 85 ILE A C 1
ATOM 689 O O . ILE A 1 85 ? -12.030 0.448 -14.863 1.00 92.38 85 ILE A O 1
ATOM 693 N N . MET A 1 86 ? -10.941 1.003 -12.973 1.00 93.12 86 MET A N 1
ATOM 694 C CA . MET A 1 86 ? -11.320 2.408 -12.995 1.00 93.12 86 MET A CA 1
ATOM 695 C C . MET A 1 86 ? -10.385 3.149 -13.957 1.00 93.12 86 MET A C 1
ATOM 697 O O . MET A 1 86 ? -9.188 3.278 -13.695 1.00 93.12 86 MET A O 1
ATOM 701 N N . LEU A 1 87 ? -10.918 3.596 -15.092 1.00 90.44 87 LEU A N 1
ATOM 702 C CA . LEU A 1 87 ? -10.171 4.379 -16.083 1.00 90.44 87 LEU A CA 1
ATOM 703 C C . LEU A 1 87 ? -9.635 5.682 -15.466 1.00 90.44 87 LEU A C 1
ATOM 705 O O . LEU A 1 87 ? -10.206 6.190 -14.497 1.00 90.44 87 LEU A O 1
ATOM 709 N N . GLY A 1 88 ? -8.488 6.152 -15.956 1.00 88.25 88 GLY A N 1
ATOM 710 C CA . GLY A 1 88 ? -7.722 7.253 -15.348 1.00 88.25 88 GLY A CA 1
ATOM 711 C C . GLY A 1 88 ? -7.099 6.957 -13.972 1.00 88.25 88 GLY A C 1
ATOM 712 O O . GLY A 1 88 ? -6.535 7.836 -13.329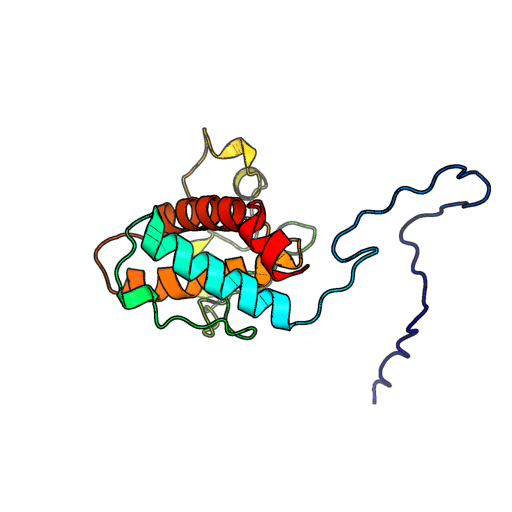 1.00 88.25 88 GLY A O 1
ATOM 713 N N . SER A 1 89 ? -7.200 5.718 -13.471 1.00 88.50 89 SER A N 1
ATOM 714 C CA . SER A 1 89 ? -6.523 5.286 -12.234 1.00 88.50 89 SER A CA 1
ATOM 715 C C . SER A 1 89 ? -5.361 4.325 -12.480 1.00 88.50 89 SER A C 1
ATOM 717 O O . SER A 1 89 ? -4.811 3.764 -11.528 1.00 88.50 89 SER A O 1
ATOM 719 N N . VAL A 1 90 ? -5.019 4.099 -13.751 1.00 88.88 90 VAL A N 1
ATOM 720 C CA . VAL A 1 90 ? -3.927 3.215 -14.140 1.00 88.88 90 VAL A CA 1
ATOM 721 C C . VAL A 1 90 ? -2.667 4.046 -14.289 1.00 88.88 90 VAL A C 1
ATOM 723 O O . VAL A 1 90 ? -2.597 4.929 -15.133 1.00 88.88 90 VAL A O 1
ATOM 726 N N . TYR A 1 91 ? -1.662 3.745 -13.484 1.00 83.88 91 TYR A N 1
ATOM 727 C CA . TYR A 1 91 ? -0.376 4.431 -13.505 1.00 83.88 91 TYR A CA 1
ATOM 728 C C . TYR A 1 91 ? 0.715 3.440 -13.840 1.00 83.88 91 TYR A C 1
ATOM 730 O O . TYR A 1 91 ? 0.565 2.268 -13.537 1.00 83.88 91 TYR A O 1
ATOM 738 N N . ARG A 1 92 ? 1.798 3.903 -14.459 1.00 80.81 92 ARG A N 1
ATOM 739 C CA . ARG A 1 92 ? 3.072 3.210 -14.638 1.00 80.81 92 ARG A CA 1
ATOM 740 C C . ARG A 1 92 ? 4.155 4.118 -14.063 1.00 80.81 92 ARG A C 1
ATOM 742 O O . ARG A 1 92 ? 4.666 4.998 -14.753 1.00 80.81 92 ARG A O 1
ATOM 749 N N . GLY A 1 93 ? 4.502 3.918 -12.796 1.00 77.31 93 GLY A N 1
ATOM 750 C CA . GLY A 1 93 ? 5.293 4.926 -12.091 1.00 77.31 93 GLY A CA 1
ATOM 751 C C . GLY A 1 93 ? 4.405 6.144 -11.820 1.00 77.31 93 GLY A C 1
ATOM 752 O O . GLY A 1 93 ? 3.241 6.013 -11.467 1.00 77.31 93 GLY A O 1
ATOM 753 N N . LEU A 1 94 ? 4.915 7.347 -12.069 1.00 73.00 94 LEU A N 1
ATOM 754 C CA . LEU A 1 94 ? 4.114 8.579 -11.948 1.00 73.00 94 LEU A CA 1
ATOM 755 C C . LEU A 1 94 ? 3.306 8.902 -13.204 1.00 73.00 94 LEU A C 1
ATOM 757 O O . LEU A 1 94 ? 2.565 9.881 -13.221 1.00 73.00 94 LEU A O 1
ATOM 761 N N . GLN A 1 95 ? 3.484 8.127 -14.272 1.00 81.62 95 GLN A N 1
ATOM 762 C CA . GLN A 1 95 ? 2.830 8.391 -15.539 1.00 81.62 95 GLN A CA 1
ATOM 763 C C . GLN A 1 95 ? 1.497 7.654 -15.596 1.00 81.62 95 GLN A C 1
ATOM 765 O O . GLN A 1 95 ? 1.462 6.427 -15.518 1.00 81.62 95 GLN A O 1
ATOM 770 N N . GLU A 1 96 ? 0.411 8.399 -15.761 1.00 86.50 96 GLU A N 1
ATOM 771 C CA . GLU A 1 96 ? -0.893 7.824 -16.077 1.00 86.50 96 GLU A CA 1
ATOM 772 C C . GLU A 1 96 ? -0.837 7.090 -17.426 1.00 86.50 96 GLU A C 1
ATOM 774 O O . GLU A 1 96 ? -0.164 7.519 -18.366 1.00 86.50 96 GLU A O 1
ATOM 779 N N . VAL A 1 97 ? -1.498 5.939 -17.502 1.00 88.62 97 VAL A N 1
ATOM 780 C CA . VAL A 1 97 ? -1.579 5.112 -18.704 1.00 88.62 97 VAL A CA 1
ATOM 781 C C . VAL A 1 97 ? -2.882 5.434 -19.421 1.00 88.62 97 VAL A C 1
ATOM 783 O O . VAL A 1 97 ? -3.951 5.234 -18.854 1.00 88.62 97 VAL A O 1
ATOM 786 N N . GLU A 1 98 ? -2.778 5.867 -20.678 1.00 93.00 98 GLU A N 1
ATOM 787 C CA . GLU A 1 98 ? -3.930 6.173 -21.534 1.00 93.00 98 GLU A CA 1
ATOM 788 C C . GLU A 1 98 ? -4.903 4.991 -21.626 1.00 93.00 98 GLU A C 1
ATOM 790 O O . GLU A 1 98 ? -4.489 3.829 -21.751 1.00 93.00 98 GLU A O 1
ATOM 795 N N . ASP A 1 99 ? -6.201 5.284 -21.642 1.00 93.62 99 ASP A N 1
ATOM 796 C CA . ASP A 1 99 ? -7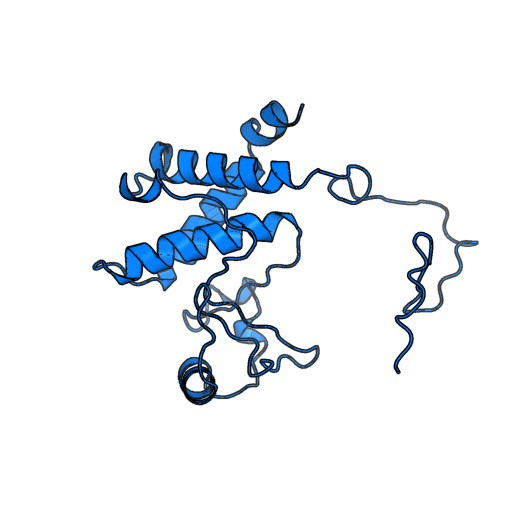.259 4.274 -21.630 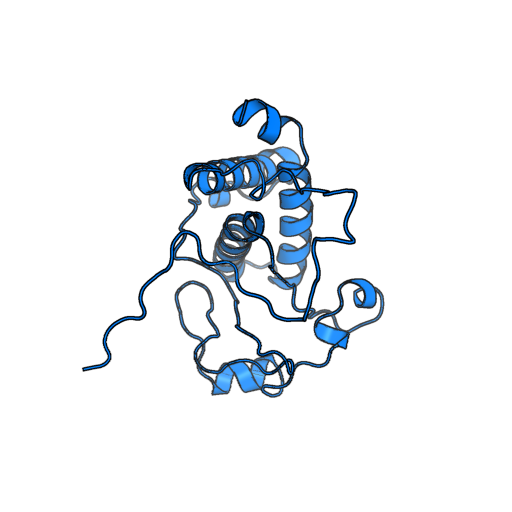1.00 93.62 99 ASP A CA 1
ATOM 797 C C . ASP A 1 99 ? -7.132 3.292 -22.807 1.00 93.62 99 ASP A C 1
ATOM 799 O O . ASP A 1 99 ? -7.295 2.081 -22.633 1.00 93.62 99 ASP A O 1
ATOM 803 N N . GLU A 1 100 ? -6.744 3.754 -24.002 1.00 93.12 100 GLU A N 1
ATOM 804 C CA . GLU A 1 100 ? -6.492 2.881 -25.154 1.00 93.12 100 GLU A CA 1
ATOM 805 C C . GLU A 1 100 ? -5.374 1.870 -24.883 1.00 93.12 100 GLU A C 1
ATOM 807 O O . GLU A 1 100 ? -5.428 0.736 -25.367 1.00 93.12 100 GLU A O 1
ATOM 812 N N . GLU A 1 101 ? -4.345 2.252 -24.124 1.00 90.81 101 GLU A N 1
ATOM 813 C CA . GLU A 1 101 ? -3.307 1.322 -23.689 1.00 90.81 101 GLU A CA 1
ATOM 814 C C . GLU A 1 101 ? -3.840 0.341 -22.647 1.00 90.81 101 GLU A C 1
ATOM 816 O O . GLU A 1 101 ? -3.580 -0.859 -22.771 1.00 90.81 101 GLU A O 1
ATOM 821 N N . VAL A 1 102 ? -4.640 0.804 -21.686 1.00 90.06 102 VAL A N 1
ATOM 822 C CA . VAL A 1 102 ? -5.295 -0.060 -20.691 1.00 90.06 102 VAL A CA 1
ATOM 823 C C . VAL A 1 102 ? -6.133 -1.139 -21.383 1.00 90.06 102 VAL A C 1
ATOM 825 O O . VAL A 1 102 ? -5.968 -2.331 -21.098 1.00 90.06 102 VAL A O 1
ATOM 828 N N . PHE A 1 103 ? -6.958 -0.762 -22.364 1.00 91.06 103 PHE A N 1
ATOM 829 C CA . PHE A 1 103 ? -7.758 -1.709 -23.142 1.00 91.06 103 PHE A CA 1
ATOM 830 C C . PHE A 1 103 ? -6.891 -2.733 -23.884 1.00 91.06 103 PHE A C 1
ATOM 832 O O . PHE A 1 103 ? -7.220 -3.922 -23.886 1.00 91.06 103 PHE A O 1
ATOM 839 N N . ARG A 1 104 ? -5.756 -2.314 -24.465 1.00 88.94 104 ARG A N 1
ATOM 840 C CA . ARG A 1 104 ? -4.808 -3.232 -25.124 1.00 88.94 104 ARG A CA 1
ATOM 841 C C . ARG A 1 104 ? -4.139 -4.192 -24.141 1.00 88.94 104 ARG A C 1
ATOM 843 O O . ARG A 1 104 ? -3.939 -5.357 -24.481 1.00 88.94 104 ARG A O 1
ATOM 850 N N . ILE A 1 105 ? -3.765 -3.722 -22.951 1.00 84.44 105 ILE A N 1
ATOM 851 C CA . ILE A 1 105 ? -3.062 -4.534 -21.947 1.00 84.44 105 ILE A CA 1
ATOM 852 C C . ILE A 1 105 ? -3.999 -5.587 -21.349 1.00 84.44 105 ILE A C 1
ATOM 854 O O . ILE A 1 105 ? -3.615 -6.757 -21.233 1.00 84.44 105 ILE A O 1
ATOM 858 N N . TYR A 1 106 ? -5.212 -5.182 -20.963 1.00 84.56 106 TYR A N 1
ATOM 859 C CA . TYR A 1 106 ? -6.114 -6.014 -20.163 1.00 84.56 106 TYR A CA 1
ATOM 860 C C . TYR A 1 106 ? -7.223 -6.700 -20.971 1.00 84.56 106 TYR A C 1
ATOM 862 O O . TYR A 1 106 ? -7.788 -7.690 -20.491 1.00 84.56 106 TYR A O 1
ATOM 870 N N . GLY A 1 107 ? -7.461 -6.263 -22.213 1.00 86.81 107 GLY A N 1
ATOM 871 C CA . GLY A 1 107 ? -8.496 -6.803 -23.101 1.00 86.81 107 GLY A CA 1
ATOM 872 C C . GLY A 1 107 ? -9.903 -6.300 -22.770 1.00 86.81 107 GLY A C 1
ATOM 873 O O . GLY A 1 107 ? -10.874 -7.003 -23.037 1.00 86.81 107 GLY A O 1
ATOM 874 N N . GLY A 1 108 ? -10.005 -5.128 -22.141 1.00 88.44 108 GLY A N 1
ATOM 875 C CA . GLY A 1 108 ? -11.238 -4.573 -21.582 1.00 88.44 108 GLY A CA 1
ATOM 876 C C . GLY A 1 108 ? -11.007 -3.979 -20.191 1.00 88.44 108 GLY A C 1
ATOM 877 O O . GLY A 1 108 ? -9.892 -4.012 -19.674 1.00 88.44 108 GLY A O 1
ATOM 878 N N . THR A 1 109 ? -12.069 -3.460 -19.578 1.00 90.06 109 THR A N 1
ATOM 879 C CA . THR A 1 109 ? -12.057 -2.986 -18.183 1.00 90.06 109 THR A CA 1
ATOM 880 C C . THR A 1 109 ? -12.360 -4.098 -17.189 1.00 90.06 109 THR A C 1
ATOM 882 O O . THR A 1 109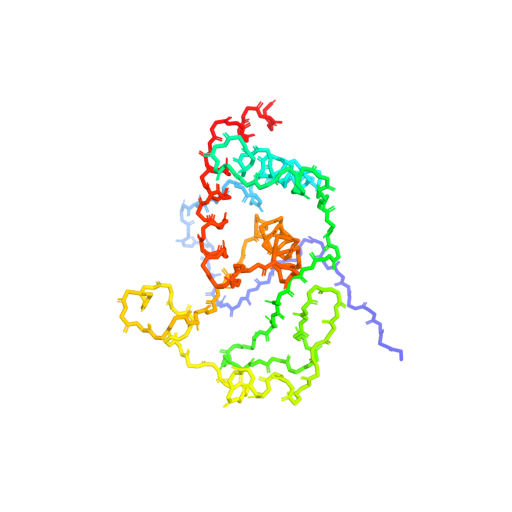 ? -11.904 -4.031 -16.058 1.00 90.06 109 THR A O 1
ATOM 885 N N . HIS A 1 110 ? -13.104 -5.133 -17.577 1.00 91.00 110 HIS A N 1
ATOM 886 C CA . HIS A 1 110 ? -13.478 -6.197 -16.651 1.00 91.00 110 HIS A CA 1
ATOM 887 C C . HIS A 1 110 ? -12.352 -7.223 -16.460 1.00 91.00 110 HIS A C 1
ATOM 889 O O . HIS A 1 110 ? -11.843 -7.813 -17.421 1.00 91.00 110 HIS A O 1
ATOM 895 N N . LEU A 1 111 ? -11.993 -7.483 -15.205 1.00 86.81 111 LEU A N 1
ATOM 896 C CA . LEU A 1 111 ? -10.987 -8.463 -14.821 1.00 86.81 111 LEU A CA 1
ATOM 897 C C . LEU A 1 111 ? -11.658 -9.743 -14.326 1.00 86.81 111 LEU A C 1
ATOM 899 O O . LEU A 1 111 ? -12.320 -9.769 -13.294 1.00 86.81 111 LEU A O 1
ATOM 903 N N . ALA A 1 112 ? -11.432 -10.840 -15.049 1.00 82.56 112 ALA A N 1
ATOM 904 C CA . ALA A 1 112 ? -11.877 -12.157 -14.609 1.00 82.56 112 ALA A CA 1
ATOM 905 C C . ALA A 1 112 ? -11.239 -12.527 -13.260 1.00 82.56 112 ALA A C 1
ATOM 907 O O . ALA A 1 112 ? -10.035 -12.342 -13.072 1.00 82.56 112 ALA A O 1
ATOM 908 N N . ILE A 1 113 ? -12.016 -13.143 -12.365 1.00 76.00 113 ILE A N 1
ATOM 909 C CA . ILE A 1 113 ? -11.553 -13.544 -11.026 1.00 76.00 113 ILE A CA 1
ATOM 910 C C . ILE A 1 113 ? -10.330 -14.472 -11.064 1.00 76.00 113 ILE A C 1
ATOM 912 O O . ILE A 1 113 ? -9.447 -14.387 -10.218 1.00 76.00 113 ILE A O 1
ATOM 916 N N . THR A 1 114 ? -10.201 -15.282 -12.118 1.00 73.50 114 THR A N 1
ATOM 917 C CA . THR A 1 114 ? -9.037 -16.149 -12.356 1.00 73.50 114 THR A CA 1
ATOM 918 C C . THR A 1 114 ? -7.730 -15.376 -12.555 1.00 73.50 114 THR A C 1
ATOM 920 O O . THR A 1 114 ? -6.658 -15.963 -12.459 1.00 73.50 114 THR A O 1
ATOM 923 N N . LYS A 1 115 ? -7.793 -14.075 -12.874 1.00 71.94 115 LYS A N 1
ATOM 924 C CA . LYS A 1 115 ? -6.626 -13.183 -12.956 1.00 71.94 115 LYS A CA 1
ATOM 925 C C . LYS A 1 115 ? -6.282 -12.535 -11.609 1.00 71.94 115 LYS A C 1
ATOM 927 O O . LYS A 1 115 ? -5.176 -12.017 -11.483 1.00 71.94 115 LYS A O 1
ATOM 932 N N . LEU A 1 116 ? -7.211 -12.544 -10.652 1.00 71.94 116 LEU A N 1
ATOM 933 C CA . LEU A 1 116 ? -7.084 -11.930 -9.325 1.00 71.94 116 LEU A CA 1
ATOM 934 C C . LEU A 1 116 ? -6.693 -12.954 -8.248 1.00 71.94 116 LEU A C 1
ATOM 936 O O . LEU A 1 116 ? -6.157 -12.577 -7.211 1.00 71.94 116 LEU A O 1
ATOM 940 N N . ASP A 1 117 ? -6.947 -14.243 -8.491 1.00 64.50 117 ASP A N 1
ATOM 941 C CA . ASP A 1 117 ? -6.691 -15.312 -7.527 1.00 64.50 117 ASP A CA 1
ATOM 942 C C . ASP A 1 117 ? -5.205 -15.746 -7.478 1.00 64.50 117 ASP A C 1
ATOM 944 O O . ASP A 1 117 ? -4.683 -16.293 -8.461 1.00 64.50 117 ASP A O 1
ATOM 948 N N . PRO A 1 118 ? -4.524 -15.598 -6.322 1.00 55.44 118 PRO A N 1
ATOM 949 C CA . PRO A 1 118 ? -3.158 -16.075 -6.120 1.00 55.44 118 PRO A CA 1
ATOM 950 C C . PRO A 1 118 ? -2.997 -17.599 -6.240 1.00 55.44 118 PRO A C 1
ATOM 952 O O . PRO A 1 118 ? -1.913 -18.063 -6.592 1.00 55.44 118 PRO A O 1
ATOM 955 N N . TYR A 1 119 ? -4.038 -18.393 -5.958 1.00 54.91 119 TYR A N 1
ATOM 956 C CA . TYR A 1 119 ? -3.968 -19.862 -5.978 1.00 54.91 119 TYR A CA 1
ATOM 957 C C . TYR A 1 119 ? -4.010 -20.440 -7.398 1.00 54.91 119 TYR A C 1
ATOM 959 O O . TYR A 1 119 ? -3.470 -21.518 -7.658 1.00 54.91 119 TYR A O 1
ATOM 967 N N . THR A 1 120 ? -4.552 -19.684 -8.354 1.00 53.50 120 THR A N 1
ATOM 968 C CA . THR A 1 120 ? -4.604 -20.064 -9.774 1.00 53.50 120 THR A CA 1
ATOM 969 C C . THR A 1 120 ? -3.237 -19.897 -10.486 1.00 53.50 120 THR A C 1
ATOM 971 O O . THR A 1 120 ? -3.063 -20.309 -11.638 1.00 53.50 120 THR A O 1
ATOM 974 N N . PHE A 1 121 ? -2.208 -19.389 -9.785 1.00 50.25 121 PHE A N 1
ATOM 975 C CA . PHE A 1 121 ? -0.838 -19.160 -10.280 1.00 50.25 121 PHE A CA 1
ATOM 976 C C . PHE A 1 121 ? -0.161 -20.393 -10.906 1.00 50.25 121 PHE A C 1
ATOM 978 O O . PHE A 1 121 ? 0.658 -20.254 -11.814 1.00 50.25 121 PHE A O 1
ATOM 985 N N . LEU A 1 122 ? -0.497 -21.605 -10.453 1.00 46.78 122 LEU A N 1
ATOM 986 C CA . LEU A 1 122 ? 0.150 -22.835 -10.927 1.00 46.78 122 LEU A CA 1
ATOM 987 C C . LEU A 1 122 ? -0.427 -23.376 -12.247 1.00 46.78 122 LEU A C 1
ATOM 989 O O . LEU A 1 122 ? 0.216 -24.215 -12.872 1.00 46.78 122 LEU A O 1
ATOM 993 N N . SER A 1 123 ? -1.608 -22.911 -12.680 1.00 44.22 123 SER A N 1
ATOM 994 C CA . SER A 1 123 ? -2.325 -23.482 -13.839 1.00 44.22 123 SER A CA 1
ATOM 995 C C . SER A 1 123 ? -2.834 -22.455 -14.867 1.00 44.22 123 SER A C 1
ATOM 997 O O . SER A 1 123 ? -3.337 -22.856 -15.916 1.00 44.22 123 SER A O 1
ATOM 999 N N . GLY A 1 124 ? -2.722 -21.146 -14.603 1.00 47.16 124 GLY A N 1
ATOM 1000 C CA . GLY A 1 124 ? -3.289 -20.079 -15.443 1.00 47.16 124 GLY A CA 1
ATOM 1001 C C . GLY A 1 124 ? -2.281 -19.252 -16.268 1.00 47.16 124 GLY A C 1
ATOM 1002 O O . GLY A 1 124 ? -1.064 -19.407 -16.130 1.00 47.16 124 GLY A O 1
ATOM 1003 N N . PRO A 1 125 ? -2.762 -18.338 -17.142 1.00 50.19 125 PRO A N 1
ATOM 1004 C CA . PRO A 1 125 ? -1.909 -17.419 -17.897 1.00 50.19 125 PRO A CA 1
ATOM 1005 C C . PRO A 1 125 ? -1.012 -16.580 -16.974 1.00 50.19 125 PRO A C 1
ATOM 1007 O O . PRO A 1 125 ? -1.470 -16.041 -15.973 1.00 50.19 125 PRO A O 1
ATOM 1010 N N . ARG A 1 126 ? 0.260 -16.408 -17.360 1.00 52.78 126 ARG A N 1
ATOM 1011 C CA . ARG A 1 126 ? 1.370 -15.798 -16.585 1.00 52.78 126 ARG A CA 1
ATOM 1012 C C . ARG A 1 126 ? 1.216 -14.312 -16.177 1.00 52.78 126 ARG A C 1
ATOM 1014 O O . ARG A 1 126 ? 2.214 -13.676 -15.850 1.00 52.78 126 ARG A O 1
ATOM 1021 N N . ARG A 1 127 ? 0.022 -13.720 -16.251 1.00 56.56 127 ARG A N 1
ATOM 1022 C CA . ARG A 1 127 ? -0.244 -12.308 -15.924 1.00 56.56 127 ARG A CA 1
ATOM 1023 C C . ARG A 1 127 ? -1.362 -12.228 -14.887 1.00 56.56 127 ARG A C 1
ATOM 1025 O O . ARG A 1 127 ? -2.515 -11.992 -15.238 1.00 56.56 127 ARG A O 1
ATOM 1032 N N . THR A 1 128 ? -1.010 -12.477 -13.632 1.00 63.91 128 THR A N 1
ATOM 1033 C CA . THR A 1 128 ? -1.900 -12.311 -12.479 1.00 63.91 128 THR A CA 1
ATOM 1034 C C . THR A 1 128 ? -1.755 -10.908 -11.905 1.00 63.91 128 THR A C 1
ATOM 1036 O O . THR A 1 128 ? -0.665 -10.333 -11.905 1.00 63.91 128 THR A O 1
ATOM 1039 N N . ILE A 1 129 ? -2.863 -10.355 -11.429 1.00 75.69 129 ILE A N 1
ATOM 1040 C CA . ILE A 1 129 ? -2.914 -9.092 -10.698 1.00 75.69 129 ILE A CA 1
ATOM 1041 C C . ILE A 1 129 ? -2.795 -9.431 -9.216 1.00 75.69 129 ILE A C 1
ATOM 1043 O O . ILE A 1 129 ? -3.463 -10.339 -8.727 1.00 75.69 129 ILE A O 1
ATOM 1047 N N . HIS A 1 130 ? -1.921 -8.723 -8.508 1.00 77.94 130 HIS A N 1
ATOM 1048 C CA . HIS A 1 130 ? -1.716 -8.923 -7.079 1.00 77.94 130 HIS A CA 1
ATOM 1049 C C . HIS A 1 130 ? -2.441 -7.843 -6.289 1.00 77.94 130 HIS A C 1
ATOM 1051 O O . HIS A 1 130 ? -2.266 -6.654 -6.542 1.00 77.94 130 HIS A O 1
ATOM 1057 N N . HIS A 1 131 ? -3.245 -8.279 -5.325 1.00 80.12 131 HIS A N 1
ATOM 1058 C CA . HIS A 1 131 ? -3.911 -7.392 -4.387 1.00 80.12 131 HIS A CA 1
ATOM 1059 C C . HIS A 1 131 ? -2.902 -6.901 -3.345 1.00 80.12 131 HIS A C 1
ATOM 1061 O O . HIS A 1 131 ? -2.236 -7.704 -2.693 1.00 80.12 131 HIS A O 1
ATOM 1067 N N . MET A 1 132 ? -2.815 -5.582 -3.207 1.00 79.00 132 MET A N 1
ATOM 1068 C CA . MET A 1 132 ? -1.974 -4.877 -2.243 1.00 79.00 132 MET A CA 1
ATOM 1069 C C . MET A 1 132 ? -2.910 -4.211 -1.230 1.00 79.00 132 MET A C 1
ATOM 1071 O O . MET A 1 132 ? -3.423 -3.126 -1.493 1.00 79.00 132 MET A O 1
ATOM 1075 N N . ILE A 1 133 ? -3.241 -4.921 -0.150 1.00 78.69 133 ILE A N 1
ATOM 1076 C CA . ILE A 1 133 ? -4.367 -4.570 0.742 1.00 78.69 133 ILE A CA 1
ATOM 1077 C C . ILE A 1 133 ? -3.941 -4.075 2.124 1.00 78.69 133 ILE A C 1
ATOM 1079 O O . ILE A 1 133 ? -4.790 -3.616 2.881 1.00 78.69 133 ILE A O 1
ATOM 1083 N N . ASP A 1 134 ? -2.657 -4.175 2.463 1.00 82.94 134 ASP A N 1
ATOM 1084 C CA . ASP A 1 134 ? -2.133 -3.786 3.771 1.00 82.94 134 ASP A CA 1
ATOM 1085 C C . ASP A 1 134 ? -1.212 -2.558 3.679 1.00 82.94 134 ASP A C 1
ATOM 1087 O O . ASP A 1 134 ? -0.715 -2.193 2.610 1.00 82.94 134 ASP A O 1
ATOM 1091 N N . MET A 1 135 ? -0.973 -1.902 4.819 1.00 82.81 135 MET A N 1
ATOM 1092 C CA . MET A 1 135 ? -0.080 -0.736 4.883 1.00 82.81 135 MET A CA 1
ATOM 1093 C C . MET A 1 135 ? 1.390 -1.102 4.616 1.00 82.81 135 MET A C 1
ATOM 1095 O O . MET A 1 135 ? 2.170 -0.267 4.161 1.00 82.81 135 MET A O 1
ATOM 1099 N N . PHE A 1 136 ? 1.773 -2.366 4.797 1.00 84.69 136 PHE A N 1
ATOM 1100 C CA . PHE A 1 136 ? 3.105 -2.853 4.434 1.00 84.69 136 PHE A CA 1
ATOM 1101 C C . PHE A 1 136 ? 3.299 -3.002 2.923 1.00 84.69 136 PHE A C 1
ATOM 1103 O O . PHE A 1 136 ? 4.431 -3.169 2.467 1.00 84.69 136 PHE A O 1
ATOM 1110 N N . SER A 1 137 ? 2.233 -2.910 2.131 1.00 85.75 137 SER A N 1
ATOM 1111 C CA . SER A 1 137 ? 2.299 -3.026 0.681 1.00 85.75 137 SER A CA 1
ATOM 1112 C C . SER A 1 137 ? 2.831 -1.746 0.022 1.00 85.75 137 SER A C 1
ATOM 1114 O O . SER A 1 137 ? 3.312 -1.811 -1.106 1.00 85.75 137 SER A O 1
ATOM 1116 N N . TYR A 1 138 ? 2.802 -0.580 0.686 1.00 86.19 138 TYR A N 1
ATOM 1117 C CA . TYR A 1 138 ? 3.270 0.682 0.083 1.00 86.19 138 TYR A CA 1
ATOM 1118 C C . TYR A 1 138 ? 4.762 0.665 -0.303 1.00 86.19 138 TYR A C 1
ATOM 1120 O O . TYR A 1 138 ? 5.077 0.949 -1.466 1.00 86.19 138 TYR A O 1
ATOM 1128 N N . PRO A 1 139 ? 5.703 0.288 0.588 1.00 88.56 139 PRO A N 1
ATOM 1129 C CA . PRO A 1 139 ? 7.109 0.171 0.206 1.00 88.56 139 PRO A CA 1
ATOM 1130 C C . PRO A 1 139 ? 7.350 -0.938 -0.821 1.00 88.56 139 PRO A C 1
ATOM 1132 O O . PRO A 1 139 ? 8.180 -0.759 -1.713 1.00 88.56 139 PRO A O 1
ATOM 1135 N N . GLU A 1 140 ? 6.604 -2.048 -0.744 1.00 86.56 140 GLU A N 1
ATOM 1136 C CA . GLU A 1 140 ? 6.666 -3.134 -1.731 1.00 86.56 140 GLU A CA 1
ATOM 1137 C C . GLU A 1 140 ? 6.310 -2.619 -3.130 1.00 86.56 140 GLU A C 1
ATOM 1139 O O . GLU A 1 140 ? 7.056 -2.840 -4.086 1.00 86.56 140 GLU A O 1
ATOM 1144 N N . MET A 1 141 ? 5.197 -1.886 -3.239 1.00 84.38 141 MET A N 1
ATOM 1145 C CA . MET A 1 141 ? 4.743 -1.267 -4.478 1.00 84.38 141 MET A CA 1
ATOM 1146 C C . MET A 1 141 ? 5.831 -0.357 -5.040 1.00 84.38 141 MET A C 1
ATOM 1148 O O . MET A 1 141 ? 6.259 -0.562 -6.174 1.00 84.38 141 MET A O 1
ATOM 1152 N N . CYS A 1 142 ? 6.352 0.586 -4.253 1.00 86.88 142 CYS A N 1
ATOM 1153 C CA . CYS A 1 142 ? 7.417 1.488 -4.696 1.00 86.88 142 CYS A CA 1
ATOM 1154 C C . CYS A 1 142 ? 8.669 0.718 -5.171 1.00 86.88 142 CYS A C 1
ATOM 1156 O O . CYS A 1 142 ? 9.237 1.018 -6.224 1.00 86.88 142 CYS A O 1
ATOM 1158 N N . LEU A 1 143 ? 9.064 -0.338 -4.452 1.00 86.38 143 LEU A N 1
ATOM 1159 C CA . LEU A 1 143 ? 10.251 -1.133 -4.774 1.00 86.38 143 LEU A CA 1
ATOM 1160 C C . LEU A 1 143 ? 10.081 -1.895 -6.088 1.00 86.38 143 LEU A C 1
ATOM 1162 O O . LEU A 1 143 ? 10.940 -1.818 -6.967 1.00 86.38 143 LEU A O 1
ATOM 1166 N N . LEU A 1 144 ? 8.952 -2.589 -6.256 1.00 82.12 144 LEU A N 1
ATOM 1167 C CA . LEU A 1 144 ? 8.606 -3.284 -7.499 1.00 82.12 144 LEU A CA 1
ATOM 1168 C C . LEU A 1 144 ? 8.698 -2.346 -8.703 1.00 82.12 144 LEU A C 1
ATOM 1170 O O . LEU A 1 144 ? 9.207 -2.721 -9.759 1.00 82.12 144 LEU A O 1
ATOM 1174 N N . SER A 1 145 ? 8.250 -1.115 -8.514 1.00 81.00 145 SER A N 1
ATOM 1175 C CA . SER A 1 145 ? 8.207 -0.063 -9.526 1.00 81.00 145 SER A CA 1
ATOM 1176 C C . SER A 1 145 ? 9.598 0.399 -9.912 1.00 81.00 145 SER A C 1
ATOM 1178 O O . SER A 1 145 ? 9.966 0.321 -11.081 1.00 81.00 145 SER A O 1
ATOM 1180 N N . ASN A 1 146 ? 10.399 0.785 -8.919 1.00 82.06 146 ASN A N 1
ATOM 1181 C CA . ASN A 1 146 ? 11.758 1.271 -9.119 1.00 82.06 146 ASN A CA 1
ATOM 1182 C C . ASN A 1 146 ? 12.643 0.222 -9.801 1.00 82.06 146 ASN A C 1
ATOM 1184 O O . ASN A 1 146 ? 13.441 0.545 -10.688 1.00 82.06 146 ASN A O 1
ATOM 1188 N N . VAL A 1 147 ? 12.504 -1.049 -9.410 1.00 79.06 147 VAL A N 1
ATOM 1189 C CA . VAL A 1 147 ? 13.266 -2.130 -10.036 1.00 79.06 147 VAL A CA 1
ATOM 1190 C C . VAL A 1 147 ? 12.738 -2.431 -11.439 1.00 79.06 147 VAL A C 1
ATOM 1192 O O . VAL A 1 147 ? 13.546 -2.650 -12.342 1.00 79.06 147 VAL A O 1
ATOM 1195 N N . THR A 1 148 ? 11.420 -2.401 -11.663 1.00 74.44 148 THR A N 1
ATOM 1196 C CA . THR A 1 148 ? 10.834 -2.629 -12.994 1.00 74.44 148 THR A CA 1
ATOM 1197 C C . THR A 1 148 ? 11.218 -1.530 -13.976 1.00 74.44 148 THR A C 1
ATOM 1199 O O . THR A 1 148 ? 11.620 -1.849 -15.088 1.00 74.44 148 THR A O 1
ATOM 1202 N N . GLU A 1 149 ? 11.168 -0.261 -13.579 1.00 73.12 149 GLU A N 1
ATOM 1203 C CA . GLU A 1 149 ? 11.569 0.872 -14.418 1.00 73.12 149 GLU A CA 1
ATOM 1204 C C . GLU A 1 149 ? 13.050 0.790 -14.806 1.00 73.12 149 GLU A C 1
ATOM 1206 O O . GLU A 1 149 ? 13.400 0.891 -15.982 1.00 73.12 149 GLU A O 1
ATOM 1211 N N . ARG A 1 150 ? 13.937 0.504 -13.843 1.00 70.38 150 ARG A N 1
ATOM 1212 C CA . ARG A 1 150 ? 15.360 0.298 -14.154 1.00 70.38 150 ARG A CA 1
ATOM 1213 C C . ARG A 1 150 ? 15.605 -0.944 -15.013 1.00 70.38 150 ARG A C 1
ATOM 1215 O O . ARG A 1 150 ? 16.504 -0.927 -15.849 1.00 70.38 150 ARG A O 1
ATOM 1222 N N . SER A 1 151 ? 14.825 -2.007 -14.822 1.00 62.00 151 SER A N 1
ATOM 1223 C CA . SER A 1 151 ? 14.966 -3.260 -15.579 1.00 62.00 151 SER A CA 1
ATOM 1224 C C . SER A 1 151 ? 14.345 -3.192 -16.971 1.00 62.00 151 SER A C 1
ATOM 1226 O O . SER A 1 151 ? 14.792 -3.915 -17.854 1.00 62.00 151 SER A O 1
ATOM 1228 N N . TRP A 1 152 ? 13.367 -2.310 -17.194 1.00 51.38 152 TRP A N 1
ATOM 1229 C CA . TRP A 1 152 ? 12.784 -2.025 -18.509 1.00 51.38 152 TRP A CA 1
ATOM 1230 C C . TRP A 1 152 ? 13.836 -1.503 -19.498 1.00 51.38 152 TRP A C 1
ATOM 1232 O O . TRP A 1 152 ? 13.761 -1.789 -20.689 1.00 51.38 152 TRP A O 1
ATOM 1242 N N . ASN A 1 153 ? 14.872 -0.830 -18.990 1.00 51.44 153 ASN A N 1
ATOM 1243 C CA . ASN A 1 153 ? 16.035 -0.399 -19.769 1.00 51.44 153 ASN A CA 1
ATOM 1244 C C . ASN A 1 153 ? 17.105 -1.505 -19.947 1.00 51.44 153 ASN A C 1
ATOM 1246 O O . ASN A 1 153 ? 18.196 -1.229 -20.443 1.00 51.44 153 ASN A O 1
ATOM 1250 N N . GLY A 1 154 ? 16.822 -2.752 -19.544 1.00 47.47 154 GLY A N 1
ATOM 1251 C CA . GLY A 1 154 ? 17.724 -3.906 -19.617 1.00 47.47 154 GLY A CA 1
ATOM 1252 C C . GLY A 1 154 ? 17.067 -5.173 -20.205 1.00 47.47 154 GLY A C 1
ATOM 1253 O O . GLY A 1 154 ? 15.872 -5.199 -20.483 1.00 47.47 154 GLY A O 1
ATOM 1254 N N . PRO A 1 155 ? 17.829 -6.266 -20.414 1.00 42.50 155 PRO A N 1
ATOM 1255 C CA . PRO A 1 155 ? 17.385 -7.430 -21.197 1.00 42.50 155 PRO A CA 1
ATOM 1256 C C . PRO A 1 155 ? 16.417 -8.394 -20.475 1.00 42.50 155 PRO A C 1
ATOM 1258 O O . PRO A 1 155 ? 16.039 -9.420 -21.042 1.00 42.50 155 PRO A O 1
ATOM 1261 N N . TYR A 1 156 ? 16.008 -8.112 -19.233 1.00 47.47 156 TYR A N 1
ATOM 1262 C CA . TYR A 1 156 ? 15.217 -9.033 -18.407 1.00 47.47 156 TYR A CA 1
ATOM 1263 C C . TYR A 1 156 ? 13.771 -8.534 -18.237 1.00 47.47 156 TYR A C 1
ATOM 1265 O O . TYR A 1 156 ? 13.507 -7.566 -17.534 1.00 47.47 156 TYR A O 1
ATOM 1273 N N . GLY A 1 157 ? 12.810 -9.212 -18.876 1.00 48.56 157 GLY A N 1
ATOM 1274 C CA . GLY A 1 157 ? 11.389 -8.835 -18.859 1.00 48.56 157 GLY A CA 1
ATOM 1275 C C . GLY A 1 157 ? 10.727 -8.854 -17.466 1.00 48.56 157 GLY A C 1
ATOM 1276 O O . GLY A 1 157 ? 10.897 -9.798 -16.691 1.00 48.56 157 GLY A O 1
ATOM 1277 N N . GLY A 1 158 ? 9.903 -7.835 -17.183 1.00 53.47 158 GLY A N 1
ATOM 1278 C CA . GLY A 1 158 ? 9.431 -7.465 -15.835 1.00 53.47 158 GLY A CA 1
ATOM 1279 C C . GLY A 1 158 ? 8.555 -8.469 -15.063 1.00 53.47 158 GLY A C 1
ATOM 1280 O O . GLY A 1 158 ? 8.498 -8.405 -13.839 1.00 53.47 158 GLY A O 1
ATOM 1281 N N . GLY A 1 159 ? 7.917 -9.448 -15.716 1.00 54.00 159 GLY A N 1
ATOM 1282 C CA . GLY A 1 159 ? 6.981 -10.367 -15.039 1.00 54.00 159 GLY A CA 1
ATOM 1283 C C . GLY A 1 159 ? 7.624 -11.372 -14.067 1.00 54.00 159 GLY A C 1
ATOM 1284 O O . GLY A 1 159 ? 7.030 -11.708 -13.048 1.00 54.00 159 GLY A O 1
ATOM 1285 N N . ARG A 1 160 ? 8.853 -11.846 -14.338 1.00 56.38 160 ARG A N 1
ATOM 1286 C CA . ARG A 1 160 ? 9.574 -12.765 -13.420 1.00 56.38 160 ARG A CA 1
ATOM 1287 C C . ARG A 1 160 ? 10.175 -12.037 -12.218 1.00 56.38 160 ARG A C 1
ATOM 1289 O O . ARG A 1 160 ? 10.422 -12.645 -11.177 1.00 56.38 160 ARG A O 1
ATOM 1296 N N . LEU A 1 161 ? 10.414 -10.743 -12.387 1.00 65.12 161 LEU A N 1
ATOM 1297 C CA . LEU A 1 161 ? 11.060 -9.893 -11.406 1.00 65.12 161 LEU A CA 1
ATOM 1298 C C . LEU A 1 161 ? 10.102 -9.563 -10.258 1.00 65.12 161 LEU A C 1
ATOM 1300 O O . LEU A 1 161 ? 10.482 -9.689 -9.100 1.00 65.12 161 LEU A O 1
ATOM 1304 N N . ALA A 1 162 ? 8.835 -9.271 -10.572 1.00 67.12 162 ALA A N 1
ATOM 1305 C CA . ALA A 1 162 ? 7.837 -8.884 -9.578 1.00 67.12 162 ALA A CA 1
ATOM 1306 C C . ALA A 1 162 ? 7.571 -9.967 -8.515 1.00 67.12 162 ALA A C 1
ATOM 1308 O O . ALA A 1 162 ? 7.691 -9.710 -7.319 1.00 67.12 162 ALA A O 1
ATOM 1309 N N . GLY A 1 163 ? 7.292 -11.209 -8.932 1.00 66.38 163 GLY A N 1
ATOM 1310 C CA . GLY A 1 163 ? 7.051 -12.310 -7.987 1.00 66.38 163 GLY A CA 1
ATOM 1311 C C . GLY A 1 163 ? 8.275 -12.659 -7.129 1.00 66.38 163 GLY A C 1
ATOM 1312 O O . GLY A 1 163 ? 8.135 -13.082 -5.982 1.00 66.38 163 GLY A O 1
ATOM 1313 N N . THR A 1 164 ? 9.476 -12.447 -7.671 1.00 71.44 164 THR A N 1
ATOM 1314 C CA . THR A 1 164 ? 10.746 -12.686 -6.974 1.00 71.44 164 THR A CA 1
ATOM 1315 C C . THR A 1 164 ? 11.016 -11.595 -5.935 1.00 71.44 164 THR A C 1
ATOM 1317 O O . THR A 1 164 ? 11.253 -11.917 -4.775 1.00 71.44 164 THR A O 1
ATOM 1320 N N . ILE A 1 165 ? 10.899 -10.317 -6.317 1.00 76.12 165 ILE A N 1
ATOM 1321 C CA . ILE A 1 165 ? 11.033 -9.171 -5.402 1.00 76.12 165 ILE A CA 1
ATOM 1322 C C . ILE A 1 165 ? 10.036 -9.287 -4.258 1.00 76.12 165 ILE A C 1
ATOM 1324 O O . ILE A 1 165 ? 10.434 -9.143 -3.110 1.00 76.12 165 ILE A O 1
ATOM 1328 N N . ARG A 1 166 ? 8.772 -9.612 -4.550 1.00 76.88 166 ARG A N 1
ATOM 1329 C CA . ARG A 1 166 ? 7.740 -9.799 -3.528 1.00 76.88 166 ARG A CA 1
ATOM 1330 C C . ARG A 1 166 ? 8.137 -10.869 -2.517 1.00 76.88 166 ARG A C 1
ATOM 1332 O O . ARG A 1 166 ? 8.145 -10.611 -1.320 1.00 76.88 166 ARG A O 1
ATOM 1339 N N . ARG A 1 167 ? 8.528 -12.063 -2.975 1.00 76.19 167 ARG A N 1
ATOM 1340 C CA . ARG A 1 167 ? 8.974 -13.134 -2.066 1.00 76.19 167 ARG A CA 1
ATOM 1341 C C . ARG A 1 167 ? 10.121 -12.666 -1.172 1.00 76.19 167 ARG A C 1
ATOM 1343 O O . ARG A 1 167 ? 10.108 -12.939 0.023 1.00 76.19 167 ARG A O 1
ATOM 1350 N N . HIS A 1 168 ? 11.085 -11.955 -1.748 1.00 79.50 168 HIS A N 1
ATOM 1351 C CA . HIS A 1 168 ? 12.227 -11.435 -1.008 1.00 79.50 168 HIS A CA 1
ATOM 1352 C C . HIS A 1 168 ? 11.799 -10.357 -0.010 1.00 79.50 168 HIS A C 1
ATOM 1354 O O . HIS A 1 168 ? 12.210 -10.422 1.139 1.00 79.50 168 HIS A O 1
ATOM 1360 N N . TYR A 1 169 ? 10.919 -9.433 -0.400 1.00 79.69 169 TYR A N 1
ATOM 1361 C CA . TYR A 1 169 ? 10.360 -8.392 0.462 1.00 79.69 169 TYR A CA 1
ATOM 1362 C C . TYR A 1 169 ? 9.643 -8.981 1.681 1.00 79.69 169 TYR A C 1
ATOM 1364 O O . TYR A 1 169 ? 9.965 -8.624 2.811 1.00 79.69 169 TYR A O 1
ATOM 1372 N N . HIS A 1 170 ? 8.746 -9.949 1.470 1.00 76.62 170 HIS A N 1
ATOM 1373 C CA . HIS A 1 170 ? 8.039 -10.632 2.561 1.00 76.62 170 HIS A CA 1
ATOM 1374 C C . HIS A 1 170 ? 8.997 -11.407 3.465 1.00 76.62 170 HIS A C 1
ATOM 1376 O O . HIS A 1 170 ? 8.854 -11.370 4.684 1.00 76.62 170 HIS A O 1
ATOM 1382 N N . GLN A 1 171 ? 10.032 -12.033 2.894 1.00 72.62 171 GLN A N 1
ATOM 1383 C CA . GLN A 1 171 ? 11.088 -12.655 3.688 1.00 72.62 171 GLN A CA 1
ATOM 1384 C C . GLN A 1 171 ? 11.818 -11.621 4.561 1.00 72.62 171 GLN A C 1
ATOM 1386 O O . GLN A 1 171 ? 12.150 -11.938 5.692 1.00 72.62 171 GLN A O 1
ATOM 1391 N N . CYS A 1 172 ? 12.020 -10.382 4.095 1.00 68.62 172 CYS A N 1
ATOM 1392 C CA . CYS A 1 172 ? 12.613 -9.305 4.899 1.00 68.62 172 CYS A CA 1
ATOM 1393 C C . CYS A 1 172 ? 11.673 -8.847 6.020 1.00 68.62 172 CYS A C 1
ATOM 1395 O O . CYS A 1 172 ? 12.094 -8.779 7.174 1.00 68.62 172 CYS A O 1
ATOM 1397 N N . ALA A 1 173 ? 10.411 -8.563 5.686 1.00 64.44 173 ALA A N 1
ATOM 1398 C CA . ALA A 1 173 ? 9.407 -8.074 6.631 1.00 64.44 173 ALA A CA 1
ATOM 1399 C C . ALA A 1 173 ? 9.151 -9.065 7.781 1.00 64.44 173 ALA A C 1
ATOM 1401 O O . ALA A 1 173 ? 8.886 -8.654 8.904 1.00 64.44 173 ALA A O 1
ATOM 1402 N N . GLN A 1 174 ? 9.298 -10.366 7.516 1.00 61.03 174 GLN A N 1
ATOM 1403 C CA . GLN A 1 174 ? 9.126 -11.438 8.500 1.00 61.03 174 GLN A CA 1
ATOM 1404 C C . GLN A 1 174 ? 10.418 -11.819 9.245 1.00 61.03 174 GLN A C 1
ATOM 1406 O O . GLN A 1 174 ? 10.394 -12.714 10.088 1.00 61.03 174 GLN A O 1
ATOM 1411 N N . THR A 1 175 ? 11.560 -11.187 8.948 1.00 61.72 175 THR A N 1
ATOM 1412 C CA . THR A 1 175 ? 12.815 -11.476 9.663 1.00 61.72 175 THR A CA 1
ATOM 1413 C C . THR A 1 175 ? 12.960 -10.662 10.946 1.00 61.72 175 THR A C 1
ATOM 1415 O O . THR A 1 175 ? 12.517 -9.518 11.038 1.00 61.72 175 THR A O 1
ATOM 1418 N N . ASN A 1 176 ? 13.712 -11.217 11.903 1.00 57.62 176 ASN A N 1
ATOM 1419 C CA . ASN A 1 176 ? 14.126 -10.541 13.138 1.00 57.62 176 ASN A CA 1
ATOM 1420 C C . ASN A 1 176 ? 14.796 -9.175 12.903 1.00 57.62 176 ASN A C 1
ATOM 1422 O O . ASN A 1 176 ? 14.845 -8.371 13.825 1.00 57.62 176 ASN A O 1
ATOM 1426 N N . LEU A 1 177 ? 15.304 -8.893 11.695 1.00 62.16 177 LEU A N 1
ATOM 1427 C CA . LEU A 1 177 ? 15.910 -7.606 11.343 1.00 62.16 177 LEU A CA 1
ATOM 1428 C C . LEU A 1 177 ? 14.917 -6.452 11.490 1.00 62.16 177 LEU A C 1
ATOM 1430 O O . LEU A 1 177 ? 15.252 -5.448 12.117 1.00 62.16 177 LEU A O 1
ATOM 1434 N N . LEU A 1 178 ? 13.695 -6.613 10.974 1.00 68.44 178 LEU A N 1
ATOM 1435 C CA . LEU A 1 178 ? 12.660 -5.593 11.097 1.00 68.44 178 LEU A CA 1
ATOM 1436 C C . LEU A 1 178 ? 12.270 -5.407 12.569 1.00 68.44 178 LEU A C 1
ATOM 1438 O O . LEU A 1 178 ? 12.306 -4.293 13.081 1.00 68.44 178 LEU A O 1
ATOM 1442 N N . GLN A 1 179 ? 11.988 -6.511 13.264 1.00 68.62 179 GLN A N 1
ATOM 1443 C CA . GLN A 1 179 ? 11.596 -6.488 14.676 1.00 68.62 179 GLN A CA 1
ATOM 1444 C C . GLN A 1 179 ? 12.672 -5.844 15.565 1.00 68.62 179 GLN A C 1
ATOM 1446 O O . GLN A 1 179 ? 12.340 -5.007 16.394 1.00 68.62 179 GLN A O 1
ATOM 1451 N N . SER A 1 180 ? 13.954 -6.154 15.335 1.00 64.75 180 SER A N 1
ATOM 1452 C CA . SER A 1 180 ? 15.089 -5.583 16.081 1.00 64.75 180 SER A CA 1
ATOM 1453 C C . SER A 1 180 ? 15.360 -4.104 15.802 1.00 64.75 180 SER A C 1
ATOM 1455 O O . SER A 1 180 ? 16.044 -3.454 16.582 1.00 64.75 180 SER A O 1
ATOM 1457 N N . SER A 1 181 ? 14.869 -3.583 14.674 1.00 66.06 181 SER A N 1
ATOM 1458 C CA . SER A 1 181 ? 15.076 -2.185 14.269 1.00 66.06 181 SER A CA 1
ATOM 1459 C C . SER A 1 181 ? 13.912 -1.278 14.684 1.00 66.06 181 SER A C 1
ATOM 1461 O O . SER A 1 181 ? 14.029 -0.058 14.607 1.00 66.06 181 SER A O 1
ATOM 1463 N N . ILE A 1 182 ? 12.783 -1.877 15.073 1.00 68.06 182 ILE A N 1
ATOM 1464 C CA . ILE A 1 182 ? 11.573 -1.198 15.554 1.00 68.06 182 ILE A CA 1
ATOM 1465 C C . ILE A 1 182 ? 11.525 -1.176 17.093 1.00 68.06 182 ILE A C 1
ATOM 1467 O O . ILE A 1 182 ? 10.902 -0.278 17.658 1.00 68.06 182 ILE A O 1
ATOM 1471 N N . SER A 1 183 ? 12.162 -2.152 17.755 1.00 55.56 183 SER A N 1
ATOM 1472 C CA . SER A 1 183 ? 12.319 -2.248 19.218 1.00 55.56 183 SER A CA 1
ATOM 1473 C C . SER A 1 183 ? 13.354 -1.277 19.773 1.00 55.56 183 SER A C 1
ATOM 1475 O O . SER A 1 183 ? 13.068 -0.663 20.824 1.00 55.56 183 SER A O 1
#

Secondary structure (DSSP, 8-state):
--------TT----SS---GGG-------SBTTTBPPPTHHHHHHHHHHHHHHHHTT---GGGTT----TT--SEE--B-TTSBB-TT--EETTEEPPHHHHHHHHSSSBPPGGGT-GGGGGTS-S-PPPP--STTHHHHHHHHHHHHHHHHTSSS-THHHHHHHHHHHHHHHTSHHHHHHH-

Foldseek 3Di:
DPDPDDPPVPDDDDPDDDDCVPPDDDDFDPECTVDDDDPVLLQVLLLLLLVLCVPPVVDDPVSNPDGQDLLWFAQDFDADPQQFTDQQRGDGTNRGDHVVVVCVVQVHRHDDVCLADPVNCVPDDLRHDYDQDDPNCSSLRRSLRVVQVVCVVDDDHSSVVSVVSVVSSVVSCPDVVSVVVVD